Protein AF-A0A817RYK9-F1 (afdb_monomer_lite)

Foldseek 3Di:
DPCPQDLEDELVPLVVCVPDPDLLVVLASHQEYAYECVNVVSVCVVQVPDDQQDASNENHQHYAYEEEDDLVVLVSCVRHYQLQNHAYYEYYYADDHQPSVQVNVVSNLQHAEYEYAYADVVSNLVPPPAARARHAYYHYENYHPVCVVVNVVSVCRRHVNHAYYAYEDDDPVVLQVCQASNLNHQKYKYKYALPDDDDDPVNCLVRHPCVPWDKDWDKADDPPRIIMIMIGTPPDPDDDDPPPDPPDDDDDDDDD

pLDDT: mean 80.27, std 17.67, range [27.23, 97.19]

Secondary structure (DSSP, 8-state):
------SEEEGGGGGGGGG-S-HHHHHHT--EEEEEGGGHHHHHHHHTTS-TTS-SBTT--EEEEES---HHHHHHHHHHB-GGG--EEEEEESS--HHHHHHHHHT-TT--EEEEEETTHHHHHHH--S--SS--EEEEES--TTTHHHHHHHHHHH-TT--EEEEE---HHHHHHHHHH-TT-SEEEEEEETTS----HHHHHHHSGGGGS-EEEEEEEPSTTEEEEEEEE--SS----------S--------

Sequence (256 aa):
VPYFASKTFDNRYSYSFNFIQNPEIYYSNINYLNIDLHKYNEFEQILVSQSVNRPCFRHVTRLSLNGYFTTYFCDAIRNNVDLTIIKHFEFSSTARTTEAFIQLIENMTNLSSIGIQYFHSLDLFNLVLSPNLSIRHLVLFDYEPETRKQLFYHICRLFPRLTHLTTDYHSRRELCYLLNEIVHLEQLTLRLAQDQYVPTYGWIKQHSRLQMNPFELRIFNMAHKERKLVLWINTNNNIVLSRHDQHHRVKNCSIQ

Radius of gyration: 22.0 Å; chains: 1; bounding box: 66×48×55 Å

Structure (mmCIF, N/CA/C/O backbone):
data_AF-A0A817RYK9-F1
#
_entry.id   AF-A0A817RYK9-F1
#
loop_
_atom_site.group_PDB
_atom_site.id
_atom_site.type_symbol
_atom_site.label_atom_id
_atom_site.label_alt_id
_atom_site.label_comp_id
_atom_site.label_asym_id
_atom_site.label_entity_id
_atom_site.label_seq_id
_atom_site.pdbx_PDB_ins_code
_atom_site.Cartn_x
_atom_site.Cartn_y
_atom_site.Cartn_z
_atom_site.occupancy
_atom_site.B_iso_or_equiv
_atom_site.auth_seq_id
_atom_site.auth_comp_id
_atom_site.auth_asym_id
_atom_site.auth_atom_id
_atom_site.pdbx_PDB_model_num
ATOM 1 N N . VAL A 1 1 ? 0.773 -18.973 -34.125 1.00 40.00 1 VAL A N 1
ATOM 2 C CA . VAL A 1 1 ? 1.233 -18.029 -33.080 1.00 40.00 1 VAL A CA 1
ATOM 3 C C . VAL A 1 1 ? 0.802 -18.602 -31.741 1.00 40.00 1 VAL A C 1
ATOM 5 O O . VAL A 1 1 ? -0.404 -18.744 -31.566 1.00 40.00 1 VAL A O 1
ATOM 8 N N . PRO A 1 2 ? 1.708 -19.033 -30.847 1.00 35.81 2 PRO A N 1
ATOM 9 C CA . PRO A 1 2 ? 1.290 -19.497 -29.531 1.00 35.81 2 PRO A CA 1
ATOM 10 C C . PRO A 1 2 ? 0.628 -18.319 -28.816 1.00 35.81 2 PRO A C 1
ATOM 12 O O . PRO A 1 2 ? 1.228 -17.257 -28.654 1.00 35.81 2 PRO A O 1
ATOM 15 N N . TYR A 1 3 ? -0.644 -18.493 -28.483 1.00 40.84 3 TYR A N 1
ATOM 16 C CA . TYR A 1 3 ? -1.497 -17.503 -27.842 1.00 40.84 3 TYR A CA 1
ATOM 17 C C . TYR A 1 3 ? -1.069 -17.385 -26.372 1.00 40.84 3 TYR A C 1
ATOM 19 O O . TYR A 1 3 ? -1.648 -18.014 -25.489 1.00 40.84 3 TYR A O 1
ATOM 27 N N . PHE A 1 4 ? -0.012 -16.627 -26.081 1.00 52.41 4 PHE A N 1
ATOM 28 C CA . PHE A 1 4 ? 0.286 -16.258 -24.699 1.00 52.41 4 PHE A CA 1
ATOM 29 C C . PHE A 1 4 ? -0.744 -15.209 -24.260 1.00 52.41 4 PHE A C 1
ATOM 31 O O . PHE A 1 4 ? -0.566 -14.013 -24.448 1.00 52.41 4 PHE A O 1
ATOM 38 N N . ALA A 1 5 ? -1.866 -15.688 -23.720 1.00 54.75 5 ALA A N 1
ATOM 39 C CA . ALA A 1 5 ? -3.001 -14.883 -23.262 1.00 54.75 5 ALA A CA 1
ATOM 40 C C . ALA A 1 5 ? -2.789 -14.242 -21.875 1.00 54.75 5 ALA A C 1
ATOM 42 O O . ALA A 1 5 ? -3.730 -13.698 -21.292 1.00 54.75 5 ALA A O 1
ATOM 43 N N . SER A 1 6 ? -1.585 -14.349 -21.303 1.00 65.69 6 SER A N 1
ATOM 44 C CA . SER A 1 6 ? -1.321 -13.799 -19.977 1.00 65.69 6 SER A CA 1
ATOM 45 C C . SER A 1 6 ? -1.249 -12.282 -20.053 1.00 65.69 6 SER A C 1
ATOM 47 O O . SER A 1 6 ? -0.437 -11.731 -20.787 1.00 65.69 6 SER A O 1
ATOM 49 N N . LYS A 1 7 ? -2.066 -11.608 -19.242 1.00 82.44 7 LYS A N 1
ATOM 50 C CA . LYS A 1 7 ? -1.944 -10.164 -19.005 1.00 82.44 7 LYS A CA 1
ATOM 51 C C . LYS A 1 7 ? -0.856 -9.831 -17.975 1.00 82.44 7 LYS A C 1
ATOM 53 O O . LYS A 1 7 ? -0.555 -8.661 -17.759 1.00 82.44 7 LYS A O 1
ATOM 58 N N . THR A 1 8 ? -0.265 -10.854 -17.360 1.00 83.44 8 THR A N 1
ATOM 59 C CA . THR A 1 8 ? 0.788 -10.725 -16.355 1.00 83.44 8 THR A CA 1
ATOM 60 C C . THR A 1 8 ? 2.111 -11.215 -16.916 1.00 83.44 8 THR A C 1
ATOM 62 O O . THR A 1 8 ? 2.202 -12.344 -17.404 1.00 83.44 8 THR A O 1
ATOM 65 N N . PHE A 1 9 ? 3.140 -10.390 -16.786 1.00 83.25 9 PHE A N 1
ATOM 66 C CA . PHE A 1 9 ? 4.523 -10.794 -16.959 1.00 83.25 9 PHE A CA 1
ATOM 67 C C . PHE A 1 9 ? 5.143 -11.058 -15.591 1.00 83.25 9 PHE A C 1
ATOM 69 O O . PHE A 1 9 ? 5.011 -10.235 -14.687 1.00 83.25 9 PHE A O 1
ATOM 76 N N . ASP A 1 10 ? 5.837 -12.185 -15.458 1.00 82.06 10 ASP A N 1
ATOM 77 C CA . ASP A 1 10 ? 6.570 -12.554 -14.252 1.00 82.06 10 ASP A CA 1
ATOM 78 C C . ASP A 1 10 ? 7.953 -13.075 -14.652 1.00 82.06 10 ASP A C 1
ATOM 80 O O . ASP A 1 10 ? 8.073 -14.116 -15.309 1.00 82.06 10 ASP A O 1
ATOM 84 N N . ASN A 1 11 ? 9.001 -12.331 -14.289 1.00 78.75 11 ASN A N 1
ATOM 85 C CA . ASN A 1 11 ? 10.370 -12.674 -14.678 1.00 78.75 11 ASN A CA 1
ATOM 86 C C . ASN A 1 11 ? 10.880 -13.958 -14.004 1.00 78.75 11 ASN A C 1
ATOM 88 O O . ASN A 1 11 ? 11.894 -14.491 -14.434 1.00 78.75 11 ASN A O 1
ATOM 92 N N . ARG A 1 12 ? 10.183 -14.522 -13.009 1.00 70.69 12 ARG A N 1
ATOM 93 C CA . ARG A 1 12 ? 10.565 -15.818 -12.422 1.00 70.69 12 ARG A CA 1
ATOM 94 C C . ARG A 1 12 ? 10.426 -16.981 -13.404 1.00 70.69 12 ARG A C 1
ATOM 96 O O . ARG A 1 12 ? 10.976 -18.047 -13.127 1.00 70.69 12 ARG A O 1
ATOM 103 N N . TYR A 1 13 ? 9.715 -16.778 -14.514 1.00 68.94 13 TYR A N 1
ATOM 104 C CA . TYR A 1 13 ? 9.533 -17.739 -15.608 1.00 68.94 13 TYR A CA 1
ATOM 105 C C . TYR A 1 13 ? 10.271 -17.315 -16.891 1.00 68.94 13 TYR A C 1
ATOM 107 O O . TYR A 1 13 ? 9.932 -17.771 -17.986 1.00 68.94 13 TYR A O 1
ATOM 115 N N . SER A 1 14 ? 11.279 -16.446 -16.748 1.00 65.19 14 SER A N 1
ATOM 116 C CA . SER A 1 14 ? 12.045 -15.807 -17.828 1.00 65.19 14 SER A CA 1
ATOM 117 C C . SER A 1 14 ? 12.580 -16.772 -18.896 1.00 65.19 14 SER A C 1
ATOM 119 O O . SER A 1 14 ? 12.516 -16.497 -20.091 1.00 65.19 14 SER A O 1
ATOM 121 N N . TYR A 1 15 ? 13.046 -17.948 -18.474 1.00 60.88 15 TYR A N 1
ATOM 122 C CA . TYR A 1 15 ? 13.579 -19.022 -19.316 1.00 60.88 15 TYR A CA 1
ATOM 123 C C . TYR A 1 15 ? 12.602 -19.512 -20.395 1.00 60.88 15 TYR A C 1
ATOM 125 O O . TYR A 1 15 ? 13.022 -20.066 -21.410 1.00 60.88 15 TYR A O 1
ATOM 133 N N . SER A 1 16 ? 11.300 -19.283 -20.214 1.00 59.06 16 SER A N 1
ATOM 134 C CA . SER A 1 16 ? 10.270 -19.646 -21.192 1.00 59.06 16 SER A CA 1
ATOM 135 C C . SER A 1 16 ? 10.185 -18.659 -22.369 1.00 59.06 16 SER A C 1
ATOM 137 O O . SER A 1 16 ? 9.486 -18.932 -23.345 1.00 59.06 16 SER A O 1
ATOM 139 N N . PHE A 1 17 ? 10.886 -17.518 -22.311 1.00 61.94 17 PHE A N 1
ATOM 140 C CA . PHE A 1 17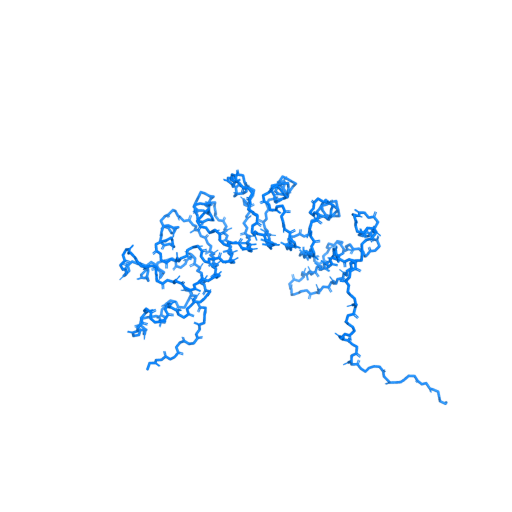 ? 10.750 -16.434 -23.291 1.00 61.94 17 PHE A CA 1
ATOM 141 C C . PHE A 1 17 ? 11.604 -16.575 -24.548 1.00 61.94 17 PHE A C 1
ATOM 143 O O . PHE A 1 17 ? 11.260 -15.974 -25.564 1.00 61.94 17 PHE A O 1
ATOM 150 N N . ASN A 1 18 ? 12.617 -17.447 -24.545 1.00 58.97 18 ASN A N 1
ATOM 151 C CA . ASN A 1 18 ? 13.395 -17.775 -25.750 1.00 58.97 18 ASN A CA 1
ATOM 152 C C . ASN A 1 18 ? 12.532 -18.363 -26.889 1.00 58.97 18 ASN A C 1
ATOM 154 O O . ASN A 1 18 ? 12.988 -18.470 -28.024 1.00 58.97 18 ASN A O 1
ATOM 158 N N . PHE A 1 19 ? 11.276 -18.724 -26.602 1.00 55.91 19 PHE A N 1
ATOM 159 C CA . PHE A 1 19 ? 10.313 -19.274 -27.555 1.00 55.91 19 PHE A CA 1
ATOM 160 C C . PHE A 1 19 ? 9.291 -18.248 -28.081 1.00 55.91 19 PHE A C 1
ATOM 162 O O . PHE A 1 19 ? 8.419 -18.607 -28.878 1.00 55.91 19 PHE A O 1
ATOM 169 N N . ILE A 1 20 ? 9.362 -16.975 -27.664 1.00 65.75 20 ILE A N 1
ATOM 170 C CA . ILE A 1 20 ? 8.452 -15.935 -28.164 1.00 65.75 20 ILE A CA 1
ATOM 171 C C . ILE A 1 20 ? 8.916 -15.438 -29.534 1.00 65.75 20 ILE A C 1
ATOM 173 O O . ILE A 1 20 ? 9.890 -14.707 -29.665 1.00 65.75 20 ILE A O 1
ATOM 177 N N . GLN A 1 21 ? 8.147 -15.792 -30.564 1.00 62.34 21 GLN A N 1
ATOM 178 C CA . GLN A 1 21 ? 8.429 -15.411 -31.952 1.00 62.34 21 GLN A CA 1
ATOM 179 C C . GLN A 1 21 ? 8.199 -13.919 -32.246 1.00 62.34 21 GLN A C 1
ATOM 181 O O . GLN A 1 21 ? 8.788 -13.391 -33.182 1.00 62.34 21 GLN A O 1
ATOM 186 N N . ASN A 1 22 ? 7.334 -13.241 -31.480 1.00 71.94 22 ASN A N 1
ATOM 187 C CA . ASN A 1 22 ? 7.072 -11.806 -31.627 1.00 71.94 22 ASN A CA 1
ATOM 188 C C . ASN A 1 22 ? 6.960 -11.123 -30.247 1.00 71.94 22 ASN A C 1
ATOM 190 O O . ASN A 1 22 ? 5.862 -11.046 -29.682 1.00 71.94 22 ASN A O 1
ATOM 194 N N . PRO A 1 23 ? 8.091 -10.664 -29.683 1.00 72.94 23 PRO A N 1
ATOM 195 C CA . PRO A 1 23 ? 8.135 -10.050 -28.358 1.00 72.94 23 PRO A CA 1
ATOM 196 C C . PRO A 1 23 ? 7.302 -8.769 -28.252 1.00 72.94 23 PRO A C 1
ATOM 198 O O . PRO A 1 23 ? 6.663 -8.551 -27.230 1.00 72.94 23 PRO A O 1
ATOM 201 N N . GLU A 1 24 ? 7.235 -7.956 -29.312 1.00 73.44 24 GLU A N 1
ATOM 202 C CA . GLU A 1 24 ? 6.489 -6.689 -29.297 1.00 73.44 24 GLU A CA 1
ATOM 203 C C . GLU A 1 24 ? 4.986 -6.908 -29.075 1.00 73.44 24 GLU A C 1
ATOM 205 O O . GLU A 1 24 ? 4.377 -6.268 -28.214 1.00 73.44 24 GLU A O 1
ATOM 210 N N . ILE A 1 25 ? 4.387 -7.858 -29.806 1.00 71.62 25 ILE A N 1
ATOM 211 C CA . ILE A 1 25 ? 2.974 -8.218 -29.616 1.00 71.62 25 ILE A CA 1
ATOM 212 C C . ILE A 1 25 ? 2.764 -8.783 -28.210 1.00 71.62 25 ILE A C 1
ATOM 214 O O . ILE A 1 25 ? 1.776 -8.450 -27.555 1.00 71.62 25 ILE A O 1
ATOM 218 N N . TYR A 1 26 ? 3.685 -9.611 -27.720 1.00 74.94 26 TYR A N 1
ATOM 219 C CA . TYR A 1 26 ? 3.578 -10.167 -26.376 1.00 74.94 26 TYR A CA 1
ATOM 220 C C . TYR A 1 26 ? 3.573 -9.067 -25.303 1.00 74.94 26 TYR A C 1
ATOM 222 O O . TYR A 1 26 ? 2.620 -8.990 -24.529 1.00 74.94 26 TYR A O 1
ATOM 230 N N . TYR A 1 27 ? 4.556 -8.160 -25.308 1.00 78.12 27 TYR A N 1
ATOM 231 C CA . TYR A 1 27 ? 4.651 -7.078 -24.321 1.00 78.12 27 TYR A CA 1
ATOM 232 C C . TYR A 1 27 ? 3.474 -6.100 -24.391 1.00 78.12 27 TYR A C 1
ATOM 234 O O . TYR A 1 27 ? 3.024 -5.613 -23.353 1.00 78.12 27 TYR A O 1
ATOM 242 N N . SER A 1 28 ? 2.907 -5.873 -25.581 1.00 79.62 28 SER A N 1
ATOM 243 C CA . SER A 1 28 ? 1.714 -5.029 -25.740 1.00 79.62 28 SER A CA 1
ATOM 244 C C . SER A 1 28 ? 0.459 -5.587 -25.049 1.00 79.62 28 SER A C 1
ATOM 246 O O . SER A 1 28 ? -0.441 -4.830 -24.698 1.00 79.62 28 SER A O 1
ATOM 248 N N . ASN A 1 29 ? 0.396 -6.897 -24.791 1.00 82.25 29 ASN A N 1
ATOM 249 C CA . ASN A 1 29 ? -0.740 -7.520 -24.106 1.00 82.25 29 ASN A CA 1
ATOM 250 C C . ASN A 1 29 ? -0.581 -7.569 -22.577 1.00 82.25 29 ASN A C 1
ATOM 252 O O . ASN A 1 29 ? -1.524 -7.941 -21.869 1.00 82.25 29 ASN A O 1
ATOM 256 N N . ILE A 1 30 ? 0.585 -7.181 -22.055 1.00 86.81 30 ILE A N 1
ATOM 257 C CA . ILE A 1 30 ? 0.868 -7.182 -20.620 1.00 86.81 30 ILE A CA 1
ATOM 258 C C . ILE A 1 30 ? 0.292 -5.918 -19.980 1.00 86.81 30 ILE A C 1
ATOM 260 O O . ILE A 1 30 ? 0.617 -4.797 -20.368 1.00 86.81 30 ILE A O 1
ATOM 264 N N . ASN A 1 31 ? -0.536 -6.106 -18.953 1.00 90.81 31 ASN A N 1
ATOM 265 C CA . ASN A 1 31 ? -1.071 -5.026 -18.128 1.00 90.81 31 ASN A CA 1
ATOM 266 C C . ASN A 1 31 ? -0.522 -5.027 -16.690 1.00 90.81 31 ASN A C 1
ATOM 268 O O . ASN A 1 31 ? -0.652 -4.015 -15.994 1.00 90.81 31 ASN A O 1
ATOM 272 N N . TYR A 1 32 ? 0.099 -6.130 -16.266 1.00 92.75 32 TYR A N 1
ATOM 273 C CA . TYR A 1 32 ? 0.725 -6.294 -14.962 1.00 92.75 32 TYR A CA 1
ATOM 274 C C . TYR A 1 32 ? 2.151 -6.821 -15.122 1.00 92.75 32 TYR A C 1
ATOM 276 O O . TYR A 1 32 ? 2.366 -7.910 -15.650 1.00 92.75 32 TYR A O 1
ATOM 284 N N . LEU A 1 33 ? 3.119 -6.047 -14.644 1.00 90.75 33 LEU A N 1
ATOM 285 C CA . LEU A 1 33 ? 4.526 -6.412 -14.620 1.00 90.75 33 LEU A CA 1
ATOM 286 C C . LEU A 1 33 ? 4.940 -6.766 -13.186 1.00 90.75 33 LEU A C 1
ATOM 288 O O . LEU A 1 33 ? 4.882 -5.913 -12.304 1.00 90.75 33 LEU A O 1
ATOM 292 N N . ASN A 1 34 ? 5.330 -8.018 -12.955 1.00 90.31 34 ASN A N 1
ATOM 293 C CA . ASN A 1 34 ? 5.854 -8.514 -11.685 1.00 90.31 34 ASN A CA 1
ATOM 294 C C . ASN A 1 34 ? 7.332 -8.885 -11.851 1.00 90.31 34 ASN A C 1
ATOM 296 O O . ASN A 1 34 ? 7.664 -9.760 -12.655 1.00 90.31 34 ASN A O 1
ATOM 300 N N . ILE A 1 35 ? 8.216 -8.208 -11.123 1.00 87.88 35 ILE A N 1
ATOM 301 C CA . ILE A 1 35 ? 9.663 -8.364 -11.269 1.00 87.88 35 ILE A CA 1
ATOM 302 C C . ILE A 1 35 ? 10.279 -8.705 -9.920 1.00 87.88 35 ILE A C 1
ATOM 304 O O . ILE A 1 35 ? 10.295 -7.901 -8.990 1.00 87.88 35 ILE A O 1
ATOM 308 N N . ASP A 1 36 ? 10.847 -9.899 -9.859 1.00 86.75 36 ASP A N 1
ATOM 309 C CA . ASP A 1 36 ? 11.745 -10.354 -8.814 1.00 86.75 36 ASP A CA 1
ATOM 310 C C . ASP A 1 36 ? 13.193 -9.988 -9.176 1.00 86.75 36 ASP A C 1
ATOM 312 O O . ASP A 1 36 ? 13.828 -10.590 -10.047 1.00 86.75 36 ASP A O 1
ATOM 316 N N . LEU A 1 37 ? 13.717 -8.971 -8.505 1.00 80.00 37 LEU A N 1
ATOM 317 C CA . LEU A 1 37 ? 15.060 -8.426 -8.681 1.00 80.00 37 LEU A CA 1
ATOM 318 C C . LEU A 1 37 ? 16.159 -9.358 -8.184 1.00 80.00 37 LEU A C 1
ATOM 320 O O . LEU A 1 37 ? 17.310 -9.200 -8.582 1.00 80.00 37 LEU A O 1
ATOM 324 N N . HIS A 1 38 ? 15.839 -10.372 -7.380 1.00 79.94 38 HIS A N 1
ATOM 325 C CA . HIS A 1 38 ? 16.822 -11.402 -7.046 1.00 79.94 38 HIS A CA 1
ATOM 326 C C . HIS A 1 38 ? 17.230 -12.229 -8.276 1.00 79.94 38 HIS A C 1
ATOM 328 O O . HIS A 1 38 ? 18.278 -12.870 -8.265 1.00 79.94 38 HIS A O 1
ATOM 334 N N . LYS A 1 39 ? 16.438 -12.174 -9.356 1.00 74.88 39 LYS A N 1
ATOM 335 C CA . LYS A 1 39 ? 16.703 -12.816 -10.652 1.00 74.88 39 LYS A CA 1
ATOM 336 C C . LYS A 1 39 ? 17.019 -11.804 -11.757 1.00 74.88 39 LYS A C 1
ATOM 338 O O . LYS A 1 39 ? 16.690 -12.014 -12.923 1.00 74.88 39 LYS A O 1
ATOM 343 N N . TYR A 1 40 ? 17.644 -10.682 -11.394 1.00 68.25 40 TYR A N 1
ATOM 344 C CA . TYR A 1 40 ? 17.844 -9.543 -12.292 1.00 68.25 40 TYR A CA 1
ATOM 345 C C . TYR A 1 40 ? 18.537 -9.886 -13.621 1.00 68.25 40 TYR A C 1
ATOM 347 O O . TYR A 1 40 ? 18.090 -9.417 -14.665 1.00 68.25 40 TYR A O 1
ATOM 355 N N . ASN A 1 41 ? 19.556 -10.751 -13.610 1.00 65.75 41 ASN A N 1
ATOM 356 C CA . ASN A 1 41 ? 20.308 -11.132 -14.816 1.00 65.75 41 ASN A CA 1
ATOM 357 C C . ASN A 1 41 ? 19.410 -11.687 -15.940 1.00 65.75 41 ASN A C 1
ATOM 359 O O . ASN A 1 41 ? 19.728 -11.559 -17.118 1.00 65.75 41 ASN A O 1
ATOM 363 N N . GLU A 1 42 ? 18.276 -12.296 -15.588 1.00 65.88 42 GLU A N 1
ATOM 364 C CA . GLU A 1 42 ? 17.307 -12.833 -16.548 1.00 65.88 42 GLU A CA 1
ATOM 365 C C . GLU A 1 42 ? 16.406 -11.735 -17.142 1.00 65.88 42 GLU A C 1
ATOM 367 O O . GLU A 1 42 ? 15.914 -11.850 -18.262 1.00 65.88 42 GLU A O 1
ATOM 372 N N . PHE A 1 43 ? 16.194 -10.651 -16.395 1.00 66.25 43 PHE A N 1
ATOM 373 C CA . PHE A 1 43 ? 15.411 -9.494 -16.822 1.00 66.25 43 PHE A CA 1
ATOM 374 C C . PHE A 1 43 ? 16.247 -8.509 -17.649 1.00 66.25 43 PHE A C 1
ATOM 376 O O . PHE A 1 43 ? 15.743 -7.922 -18.603 1.00 66.25 43 PHE A O 1
ATOM 383 N N . GLU A 1 44 ? 17.541 -8.376 -17.351 1.00 66.44 44 GLU A N 1
ATOM 384 C CA . GLU A 1 44 ? 18.469 -7.540 -18.119 1.00 66.44 44 GLU A CA 1
ATOM 385 C C . GLU A 1 44 ? 18.536 -7.960 -19.597 1.00 66.44 44 GLU A C 1
ATOM 387 O O . GLU A 1 44 ? 18.477 -7.110 -20.482 1.00 66.44 44 GLU A O 1
ATOM 392 N N . GLN A 1 45 ? 18.526 -9.265 -19.889 1.00 63.22 45 GLN A N 1
ATOM 393 C CA . GLN A 1 45 ? 18.492 -9.778 -21.269 1.00 63.22 45 GLN A CA 1
ATOM 394 C C . GLN A 1 45 ? 17.260 -9.300 -22.056 1.00 63.22 45 GLN A C 1
ATOM 396 O O . GLN A 1 45 ? 17.330 -9.081 -23.266 1.00 63.22 45 GLN A O 1
ATOM 401 N N . ILE A 1 46 ? 16.136 -9.100 -21.366 1.00 63.66 46 ILE A N 1
ATOM 402 C CA . ILE A 1 46 ? 14.887 -8.623 -21.962 1.00 63.66 46 ILE A CA 1
ATOM 403 C C . ILE A 1 46 ? 14.962 -7.115 -22.230 1.00 63.66 46 ILE A C 1
ATOM 405 O O . ILE A 1 46 ? 14.505 -6.665 -23.278 1.00 63.66 46 ILE A O 1
ATOM 409 N N . LEU A 1 47 ? 15.585 -6.344 -21.331 1.00 63.84 47 LEU A N 1
ATOM 410 C CA . LEU A 1 47 ? 15.653 -4.881 -21.416 1.00 63.84 47 LEU A CA 1
ATOM 411 C C . LEU A 1 47 ? 16.787 -4.337 -22.299 1.00 63.84 47 LEU A C 1
ATOM 413 O O . LEU A 1 47 ? 16.635 -3.268 -22.883 1.00 63.84 47 LEU A O 1
ATOM 417 N N . VAL A 1 48 ? 17.913 -5.047 -22.410 1.00 55.00 48 VAL A N 1
ATOM 418 C CA . VAL A 1 48 ? 19.094 -4.611 -23.187 1.00 55.00 48 VAL A CA 1
ATOM 419 C C . VAL A 1 48 ? 18.895 -4.796 -24.700 1.00 55.00 48 VAL A C 1
ATOM 421 O O . VAL A 1 48 ? 19.612 -4.208 -25.506 1.00 55.00 48 VAL A O 1
ATOM 424 N N . SER A 1 49 ? 17.899 -5.581 -25.118 1.00 50.34 49 SER A N 1
ATOM 425 C CA . SER A 1 49 ? 17.752 -6.003 -26.516 1.00 50.34 49 SER A CA 1
ATOM 426 C C . SER A 1 49 ? 16.974 -5.048 -27.435 1.00 50.34 49 SER A C 1
ATOM 428 O O . SER A 1 49 ? 16.866 -5.350 -28.624 1.00 50.34 49 SER A O 1
ATOM 430 N N . GLN A 1 50 ? 16.425 -3.917 -26.958 1.00 56.66 50 GLN A N 1
ATOM 431 C CA . GLN A 1 50 ? 15.479 -3.120 -27.763 1.00 56.66 50 GLN A CA 1
ATOM 432 C C . GLN A 1 50 ? 15.670 -1.595 -27.698 1.00 56.66 50 GLN A C 1
ATOM 434 O O . GLN A 1 50 ? 16.245 -1.032 -26.773 1.00 56.66 50 GLN A O 1
ATOM 439 N N . SER A 1 51 ? 15.232 -0.931 -28.775 1.00 52.03 51 SER A N 1
ATOM 440 C CA . SER A 1 51 ? 15.571 0.448 -29.144 1.00 52.03 51 SER A CA 1
ATOM 441 C C . SER A 1 51 ? 15.215 1.496 -28.082 1.00 52.03 51 SER A C 1
ATOM 443 O O . SER A 1 51 ? 14.067 1.579 -27.654 1.00 52.03 51 SER A O 1
ATOM 445 N N . VAL A 1 52 ? 16.175 2.383 -27.804 1.00 55.62 52 VAL A N 1
ATOM 446 C CA . VAL A 1 52 ? 16.211 3.457 -26.783 1.00 55.62 52 VAL A CA 1
ATOM 447 C C . VAL A 1 52 ? 14.985 4.399 -26.740 1.00 55.62 52 VAL A C 1
ATOM 449 O O . VAL A 1 52 ? 14.817 5.137 -25.779 1.00 55.62 52 VAL A O 1
ATOM 452 N N . ASN A 1 53 ? 14.086 4.373 -27.731 1.00 58.62 53 ASN A N 1
ATOM 453 C CA . ASN A 1 53 ? 13.047 5.399 -27.910 1.00 58.62 53 ASN A CA 1
ATOM 454 C C . ASN A 1 53 ? 11.596 4.899 -27.826 1.00 58.62 53 ASN A C 1
ATOM 456 O O . ASN A 1 53 ? 10.673 5.654 -28.142 1.00 58.62 53 ASN A O 1
ATOM 460 N N . ARG A 1 54 ? 11.352 3.635 -27.461 1.00 67.94 54 ARG A N 1
ATOM 461 C CA . ARG A 1 54 ? 9.994 3.073 -27.396 1.00 67.94 54 ARG A CA 1
ATOM 462 C C . ARG A 1 54 ? 9.867 2.113 -26.210 1.00 67.94 54 ARG A C 1
ATOM 464 O O . ARG A 1 54 ? 10.444 1.034 -26.292 1.00 67.94 54 ARG A O 1
ATOM 471 N N . PRO A 1 55 ? 9.066 2.435 -25.173 1.00 72.56 55 PRO A N 1
ATOM 472 C CA . PRO A 1 55 ? 8.838 1.511 -24.070 1.00 72.56 55 PRO A CA 1
ATOM 473 C C . PRO A 1 55 ? 8.276 0.188 -24.599 1.00 72.56 55 PRO A C 1
ATOM 475 O O . PRO A 1 55 ? 7.361 0.196 -25.437 1.00 72.56 55 PRO A O 1
ATOM 478 N N . CYS A 1 56 ? 8.814 -0.927 -24.110 1.00 79.12 56 CYS A N 1
ATOM 479 C CA . CYS A 1 56 ? 8.351 -2.276 -24.434 1.00 79.12 56 CYS A CA 1
ATOM 480 C C . CYS A 1 56 ? 6.961 -2.537 -23.832 1.00 79.12 56 CYS A C 1
ATOM 482 O O . CYS A 1 56 ? 6.072 -3.087 -24.477 1.00 79.12 56 CYS A O 1
ATOM 484 N N . PHE A 1 57 ? 6.747 -2.067 -22.605 1.00 85.31 57 PHE A N 1
ATOM 485 C CA . PHE A 1 57 ? 5.562 -2.318 -21.794 1.00 85.31 57 PHE A CA 1
ATOM 486 C C . PHE A 1 57 ? 4.654 -1.080 -21.735 1.00 85.31 57 PHE A C 1
ATOM 488 O O . PHE A 1 57 ? 4.570 -0.392 -20.718 1.00 85.31 57 PHE A O 1
ATOM 495 N N . ARG A 1 58 ? 3.964 -0.778 -22.842 1.00 83.88 58 ARG A N 1
ATOM 496 C CA . ARG A 1 58 ? 3.145 0.451 -22.993 1.00 83.88 58 ARG A CA 1
ATOM 497 C C . ARG A 1 58 ? 1.743 0.389 -22.403 1.00 83.88 58 ARG A C 1
ATOM 499 O O . ARG A 1 58 ? 1.044 1.392 -22.399 1.00 83.88 58 ARG A O 1
ATOM 506 N N . HIS A 1 59 ? 1.298 -0.787 -21.980 1.00 89.12 59 HIS A N 1
ATOM 507 C CA . HIS A 1 59 ? -0.055 -0.996 -21.455 1.00 89.12 59 HIS A CA 1
ATOM 508 C C . HIS A 1 59 ? -0.050 -1.493 -20.008 1.00 89.12 59 HIS A C 1
ATOM 510 O O . HIS A 1 59 ? -1.102 -1.805 -19.442 1.00 89.12 59 HIS A O 1
ATOM 516 N N . VAL A 1 60 ? 1.132 -1.527 -19.388 1.00 91.81 60 VAL A N 1
ATOM 517 C CA . VAL A 1 60 ? 1.287 -1.891 -17.986 1.00 91.81 60 VAL A CA 1
ATOM 518 C C . VAL A 1 60 ? 0.689 -0.790 -17.127 1.00 91.81 60 VAL A C 1
ATOM 520 O O . VAL A 1 60 ? 1.095 0.360 -17.186 1.00 91.81 60 VAL A O 1
ATOM 523 N N . THR A 1 61 ? -0.301 -1.162 -16.323 1.00 94.38 61 THR A N 1
ATOM 524 C CA . THR A 1 61 ? -0.969 -0.264 -15.367 1.00 94.38 61 THR A CA 1
ATOM 525 C C . THR A 1 61 ? -0.714 -0.682 -13.922 1.00 94.38 61 THR A C 1
ATOM 527 O O . THR A 1 61 ? -0.974 0.096 -13.000 1.00 94.38 61 THR A O 1
ATOM 530 N N . ARG A 1 62 ? -0.181 -1.894 -13.715 1.00 95.19 62 ARG A N 1
ATOM 531 C CA . ARG A 1 62 ? 0.272 -2.406 -12.423 1.00 95.19 62 ARG A CA 1
ATOM 532 C C . ARG A 1 62 ? 1.729 -2.836 -12.509 1.00 95.19 62 ARG A C 1
ATOM 534 O O . ARG A 1 62 ? 2.085 -3.607 -13.395 1.00 95.19 62 ARG A O 1
ATOM 541 N N . LEU A 1 63 ? 2.539 -2.383 -11.566 1.00 94.19 63 LEU A N 1
ATOM 542 C CA . LEU A 1 63 ? 3.951 -2.727 -11.460 1.00 94.19 63 LEU A CA 1
ATOM 543 C C . LEU A 1 63 ? 4.237 -3.231 -10.045 1.00 94.19 63 LEU A C 1
ATOM 545 O O . LEU A 1 63 ? 3.891 -2.558 -9.080 1.00 94.19 63 LEU A O 1
ATOM 549 N N . SER A 1 64 ? 4.838 -4.410 -9.927 1.00 93.88 64 SER A N 1
ATOM 550 C CA . SER A 1 64 ? 5.275 -4.993 -8.659 1.00 93.88 64 SER A CA 1
ATOM 551 C C . SER A 1 64 ? 6.749 -5.336 -8.755 1.00 93.88 64 SER A C 1
ATOM 553 O O . SER A 1 64 ? 7.184 -5.953 -9.728 1.00 93.88 64 SER A O 1
ATOM 555 N N . LEU A 1 65 ? 7.512 -4.878 -7.773 1.00 91.12 65 LEU A N 1
ATOM 556 C CA . LEU A 1 65 ? 8.960 -4.973 -7.742 1.00 91.12 65 LEU A CA 1
ATOM 557 C C . LEU A 1 65 ? 9.393 -5.522 -6.384 1.00 91.12 65 LEU A C 1
ATOM 559 O O . LEU A 1 65 ? 9.074 -4.944 -5.343 1.00 91.12 65 LEU A O 1
ATOM 563 N N . ASN A 1 66 ? 10.134 -6.624 -6.402 1.00 90.19 66 ASN A N 1
ATOM 564 C CA . ASN A 1 66 ? 10.595 -7.309 -5.202 1.00 90.19 66 ASN A CA 1
ATOM 565 C C . ASN A 1 66 ? 12.116 -7.476 -5.226 1.00 90.19 66 ASN A C 1
ATOM 567 O O . ASN A 1 66 ? 12.633 -8.081 -6.157 1.00 90.19 66 ASN A O 1
ATOM 571 N N . GLY A 1 67 ? 12.823 -6.986 -4.211 1.00 86.94 67 GLY A N 1
ATOM 572 C CA . GLY A 1 67 ? 14.262 -7.181 -4.024 1.00 86.94 67 GLY A CA 1
ATOM 573 C C . GLY A 1 67 ? 15.071 -5.882 -4.057 1.00 86.94 67 GLY A C 1
ATOM 574 O O . GLY A 1 67 ? 14.566 -4.813 -3.723 1.00 86.94 67 GLY A O 1
ATOM 575 N N . TYR A 1 68 ? 16.357 -5.971 -4.413 1.00 82.69 68 TYR A N 1
ATOM 576 C CA . TYR A 1 68 ? 17.291 -4.843 -4.315 1.00 82.69 68 TYR A CA 1
ATOM 577 C C . TYR A 1 68 ? 17.242 -3.920 -5.536 1.00 82.69 68 TYR A C 1
ATOM 579 O O . TYR A 1 68 ? 17.538 -4.334 -6.655 1.00 82.69 68 TYR A O 1
ATOM 587 N N . PHE A 1 69 ? 16.922 -2.650 -5.300 1.00 80.25 69 PHE A N 1
ATOM 588 C CA . PHE A 1 69 ? 16.867 -1.617 -6.325 1.00 80.25 69 PHE A CA 1
ATOM 589 C C . PHE A 1 69 ? 18.195 -0.883 -6.427 1.00 80.25 69 PHE A C 1
ATOM 591 O O . PHE A 1 69 ? 18.710 -0.334 -5.454 1.00 80.25 69 PHE A O 1
ATOM 598 N N . THR A 1 70 ? 18.684 -0.791 -7.651 1.00 80.19 70 THR A N 1
ATOM 599 C CA . THR A 1 70 ? 19.794 0.078 -8.025 1.00 80.19 70 THR A CA 1
ATOM 600 C C . THR A 1 70 ? 19.275 1.198 -8.916 1.00 80.19 70 THR A C 1
ATOM 602 O O . THR A 1 70 ? 18.212 1.082 -9.530 1.00 80.19 70 THR A O 1
ATOM 605 N N . THR A 1 71 ? 20.033 2.285 -9.025 1.00 80.38 71 THR A N 1
ATOM 606 C CA . THR A 1 71 ? 19.754 3.354 -9.998 1.00 80.38 71 THR A CA 1
ATOM 607 C C . THR A 1 71 ? 19.680 2.803 -11.422 1.00 80.38 71 THR A C 1
ATOM 609 O O . THR A 1 71 ? 18.733 3.096 -12.144 1.00 80.38 71 THR A O 1
ATOM 612 N N . TYR A 1 72 ? 20.600 1.899 -11.771 1.00 79.38 72 TYR A N 1
ATOM 613 C CA . TYR A 1 72 ? 20.603 1.187 -13.050 1.00 79.38 72 TYR A CA 1
ATOM 614 C C . TYR A 1 72 ? 19.279 0.463 -13.326 1.00 79.38 72 TYR A C 1
ATOM 616 O O . TYR A 1 72 ? 18.720 0.583 -14.414 1.00 79.38 72 TYR A O 1
ATOM 624 N N . PHE A 1 73 ? 18.731 -0.241 -12.331 1.00 79.81 73 PHE A N 1
ATOM 625 C CA . PHE A 1 73 ? 17.437 -0.899 -12.484 1.00 79.81 73 PHE A CA 1
ATOM 626 C C . PHE A 1 73 ? 16.300 0.100 -12.722 1.00 79.81 73 PHE A C 1
ATOM 628 O O . PHE A 1 73 ? 15.458 -0.113 -13.596 1.00 79.81 73 PHE A O 1
ATOM 635 N N . CYS A 1 74 ? 16.276 1.198 -11.968 1.00 81.81 74 CYS A N 1
ATOM 636 C CA . CYS A 1 74 ? 15.262 2.230 -12.146 1.00 81.81 74 CYS A CA 1
ATOM 637 C C . CYS A 1 74 ? 15.310 2.843 -13.544 1.00 81.81 74 CYS A C 1
ATOM 639 O O . CYS A 1 74 ? 14.258 3.008 -14.160 1.00 81.81 74 CYS A O 1
ATOM 641 N N . ASP A 1 75 ? 16.500 3.113 -14.077 1.00 82.06 75 ASP A N 1
ATOM 642 C CA . ASP A 1 75 ? 16.657 3.599 -15.448 1.00 82.06 75 ASP A CA 1
ATOM 643 C C . ASP A 1 75 ? 16.170 2.565 -16.467 1.00 82.06 75 ASP A C 1
ATOM 645 O O . ASP A 1 75 ? 15.449 2.899 -17.409 1.00 82.06 75 ASP A O 1
ATOM 649 N N . ALA A 1 76 ? 16.473 1.287 -16.238 1.00 81.94 76 ALA A N 1
ATOM 650 C CA . ALA A 1 76 ? 16.014 0.202 -17.091 1.00 81.94 76 ALA A CA 1
ATOM 651 C C . ALA A 1 76 ? 14.473 0.120 -17.135 1.00 81.94 76 ALA A C 1
ATOM 653 O O . ALA A 1 76 ? 13.896 -0.031 -18.215 1.00 81.94 76 ALA A O 1
ATOM 654 N N . ILE A 1 77 ? 13.794 0.298 -15.995 1.00 86.44 77 ILE A N 1
ATOM 655 C CA . ILE A 1 77 ? 12.328 0.386 -15.930 1.00 86.44 77 ILE A CA 1
ATOM 656 C C . ILE A 1 77 ? 11.810 1.645 -16.624 1.00 86.44 77 ILE A C 1
ATOM 658 O O . ILE A 1 77 ? 10.906 1.540 -17.450 1.00 86.44 77 ILE A O 1
ATOM 662 N N . ARG A 1 78 ? 12.384 2.818 -16.341 1.00 85.81 78 ARG A N 1
ATOM 663 C CA . ARG A 1 78 ? 11.968 4.098 -16.942 1.00 85.81 78 ARG A CA 1
ATOM 664 C C . ARG A 1 78 ? 12.043 4.079 -18.467 1.00 85.81 78 ARG A C 1
ATOM 666 O O . ARG A 1 78 ? 11.177 4.643 -19.125 1.00 85.81 78 ARG A O 1
ATOM 673 N N . ASN A 1 79 ? 13.044 3.401 -19.023 1.00 84.44 79 ASN A N 1
ATOM 674 C CA . ASN A 1 79 ? 13.228 3.299 -20.469 1.00 84.44 79 ASN A CA 1
ATOM 675 C C . ASN A 1 79 ? 12.263 2.299 -21.130 1.00 84.44 79 ASN A C 1
ATOM 677 O O . ASN A 1 79 ? 11.989 2.405 -22.324 1.00 84.44 79 ASN A O 1
ATOM 681 N N . ASN A 1 80 ? 11.737 1.329 -20.375 1.00 84.19 80 ASN A N 1
ATOM 682 C CA . ASN A 1 80 ? 10.982 0.202 -20.931 1.00 84.19 80 ASN A CA 1
ATOM 683 C C . ASN A 1 80 ? 9.509 0.147 -20.520 1.00 84.19 80 ASN A C 1
ATOM 685 O O . ASN A 1 80 ? 8.745 -0.604 -21.130 1.00 84.19 80 ASN A O 1
ATOM 689 N N . VAL A 1 81 ? 9.095 0.931 -19.531 1.00 88.19 81 VAL A N 1
ATOM 690 C CA . VAL A 1 81 ? 7.726 0.983 -19.016 1.00 88.19 81 VAL A CA 1
ATOM 691 C C . VAL A 1 81 ? 7.223 2.415 -19.109 1.00 88.19 81 VAL A C 1
ATOM 693 O O . VAL A 1 81 ? 7.889 3.343 -18.658 1.00 88.19 81 VAL A O 1
ATOM 696 N N . ASP A 1 82 ? 6.026 2.602 -19.663 1.00 89.81 82 ASP A N 1
ATOM 697 C CA . ASP A 1 82 ? 5.362 3.902 -19.591 1.00 89.81 82 ASP A CA 1
ATOM 698 C C . ASP A 1 82 ? 4.862 4.142 -18.158 1.00 89.81 82 ASP A C 1
ATOM 700 O O . ASP A 1 82 ? 3.798 3.671 -17.752 1.00 89.81 82 ASP A O 1
ATOM 704 N N . LEU A 1 83 ? 5.659 4.862 -17.368 1.00 90.50 83 LEU A N 1
ATOM 705 C CA . LEU A 1 83 ? 5.348 5.147 -15.967 1.00 90.50 83 LEU A CA 1
ATOM 706 C C . LEU A 1 83 ? 4.144 6.077 -15.797 1.00 90.50 83 LEU A C 1
ATOM 708 O O . LEU A 1 83 ? 3.498 6.054 -14.748 1.00 90.50 83 LEU A O 1
ATOM 712 N N . THR A 1 84 ? 3.790 6.850 -16.827 1.00 90.81 84 THR A N 1
ATOM 713 C CA . THR A 1 84 ? 2.705 7.833 -16.738 1.00 90.81 84 THR A CA 1
ATOM 714 C C . THR A 1 84 ? 1.337 7.174 -16.633 1.00 90.81 84 THR A C 1
ATOM 716 O O . THR A 1 84 ? 0.413 7.777 -16.099 1.00 90.81 84 THR A O 1
ATOM 719 N N . ILE A 1 85 ? 1.186 5.928 -17.083 1.00 92.12 85 ILE A N 1
ATOM 720 C CA . ILE A 1 85 ? -0.085 5.190 -17.038 1.00 92.12 85 ILE A CA 1
ATOM 721 C C . ILE A 1 85 ? -0.185 4.215 -15.858 1.00 92.12 85 ILE A C 1
ATOM 723 O O . ILE A 1 85 ? -1.222 3.564 -15.684 1.00 92.12 85 ILE A O 1
ATOM 727 N N . ILE A 1 86 ? 0.865 4.106 -15.037 1.00 94.31 86 ILE A N 1
ATOM 728 C CA . ILE A 1 86 ? 0.877 3.227 -13.868 1.00 94.31 86 ILE A CA 1
ATOM 729 C C . ILE A 1 86 ? -0.113 3.747 -12.828 1.00 94.31 86 ILE A C 1
ATOM 731 O O . ILE A 1 86 ? -0.031 4.880 -12.360 1.00 94.31 86 ILE A O 1
ATOM 735 N N . LYS A 1 87 ? -1.053 2.880 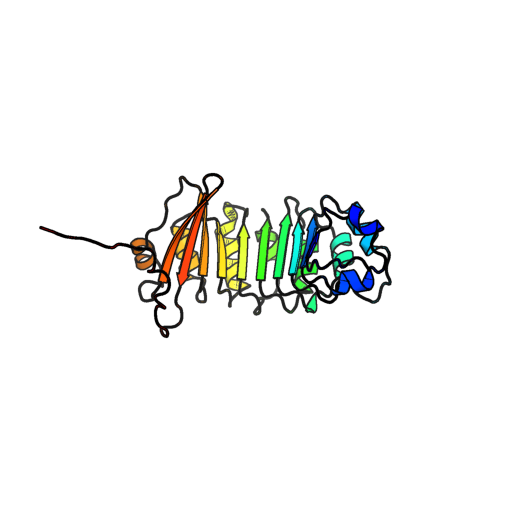-12.446 1.00 94.62 87 LYS A N 1
ATOM 736 C CA . LYS A 1 87 ? -2.099 3.159 -11.453 1.00 94.62 87 LYS A CA 1
ATOM 737 C C . LYS A 1 87 ? -1.846 2.468 -10.125 1.00 94.62 87 LYS A C 1
ATOM 739 O O . LYS A 1 87 ? -2.311 2.963 -9.095 1.00 94.62 87 LYS A O 1
ATOM 744 N N . HIS A 1 88 ? -1.150 1.334 -10.157 1.00 95.12 88 HIS A N 1
ATOM 745 C CA . HIS A 1 88 ? -0.894 0.486 -9.001 1.00 95.12 88 HIS A CA 1
ATOM 746 C C . HIS A 1 88 ? 0.584 0.125 -8.948 1.00 95.12 88 HIS A C 1
ATOM 748 O O . HIS A 1 88 ? 1.112 -0.463 -9.892 1.00 95.12 88 HIS A O 1
ATOM 754 N N . PHE A 1 89 ? 1.225 0.448 -7.834 1.00 94.00 89 PHE A N 1
ATOM 755 C CA . PHE A 1 89 ? 2.624 0.133 -7.609 1.00 94.00 89 PHE A CA 1
ATOM 756 C C . PHE A 1 89 ? 2.796 -0.669 -6.327 1.00 94.00 89 PHE A C 1
ATOM 758 O O . PHE A 1 89 ? 2.226 -0.316 -5.299 1.00 94.00 89 PHE A O 1
ATOM 765 N N . GLU A 1 90 ? 3.577 -1.736 -6.386 1.00 94.06 90 GLU A N 1
ATOM 766 C CA . GLU A 1 90 ? 3.931 -2.568 -5.243 1.00 94.06 90 GLU A CA 1
ATOM 767 C C . GLU A 1 90 ? 5.445 -2.688 -5.145 1.00 94.06 90 GLU A C 1
ATOM 769 O O . GLU A 1 90 ? 6.135 -2.933 -6.135 1.00 94.06 90 GLU A O 1
ATOM 774 N N . PHE A 1 91 ? 5.948 -2.528 -3.931 1.00 90.75 91 PHE A N 1
ATOM 775 C CA . PHE A 1 91 ? 7.362 -2.548 -3.625 1.00 90.75 91 PHE A CA 1
ATOM 776 C C . PHE A 1 91 ? 7.615 -3.393 -2.384 1.00 90.75 91 PHE A C 1
ATOM 778 O O . PHE A 1 91 ? 7.022 -3.156 -1.329 1.00 90.75 91 PHE A O 1
ATOM 785 N N . SER A 1 92 ? 8.536 -4.342 -2.505 1.00 91.31 92 SER A N 1
ATOM 786 C CA . SER A 1 92 ? 9.101 -5.061 -1.372 1.00 91.31 92 SER A CA 1
ATOM 787 C C . SER A 1 92 ? 10.618 -5.095 -1.478 1.00 91.31 92 SER A C 1
ATOM 789 O O . SER A 1 92 ? 11.170 -5.340 -2.549 1.00 91.31 92 SER A O 1
ATOM 791 N N . SER A 1 93 ? 11.302 -4.825 -0.370 1.00 88.38 93 SER A N 1
ATOM 792 C CA . SER A 1 93 ? 12.757 -4.930 -0.289 1.00 88.38 93 SER A CA 1
ATOM 793 C C . SER A 1 93 ? 13.184 -5.206 1.145 1.00 88.38 93 SER A C 1
ATOM 795 O O . SER A 1 93 ? 12.567 -4.739 2.102 1.00 88.38 93 SER A O 1
ATOM 797 N N . THR A 1 94 ? 14.286 -5.931 1.294 1.00 84.12 94 THR A N 1
ATOM 798 C CA . THR A 1 94 ? 15.002 -6.104 2.565 1.00 84.12 94 THR A CA 1
ATOM 799 C C . THR A 1 94 ? 16.258 -5.236 2.651 1.00 84.12 94 THR A C 1
ATOM 801 O O . THR A 1 94 ? 16.862 -5.129 3.714 1.00 84.12 94 THR A O 1
ATOM 804 N N . ALA A 1 95 ? 16.658 -4.603 1.547 1.00 82.69 95 ALA A N 1
ATOM 805 C CA . ALA A 1 95 ? 17.866 -3.797 1.435 1.00 82.69 95 ALA A CA 1
ATOM 806 C C . ALA A 1 95 ? 17.528 -2.310 1.291 1.00 82.69 95 ALA A C 1
ATOM 808 O O . ALA A 1 95 ? 16.475 -1.949 0.762 1.00 82.69 95 ALA A O 1
ATOM 809 N N . ARG A 1 96 ? 18.430 -1.436 1.754 1.00 81.81 96 ARG A N 1
ATOM 810 C CA . ARG A 1 96 ? 18.200 0.012 1.756 1.00 81.81 96 ARG A CA 1
ATOM 811 C C . ARG A 1 96 ? 18.304 0.585 0.340 1.00 81.81 96 ARG A C 1
ATOM 813 O O . ARG A 1 96 ? 19.375 0.535 -0.252 1.00 81.81 96 ARG A O 1
ATOM 820 N N . THR A 1 97 ? 17.204 1.111 -0.201 1.00 76.31 97 THR A N 1
ATOM 821 C CA . THR A 1 97 ? 17.092 1.466 -1.636 1.00 76.31 97 THR A CA 1
ATOM 822 C C . THR A 1 97 ? 16.411 2.814 -1.893 1.00 76.31 97 THR A C 1
ATOM 824 O O . THR A 1 97 ? 15.695 3.003 -2.880 1.00 76.31 97 THR A O 1
ATOM 827 N N . THR A 1 98 ? 16.581 3.752 -0.966 1.00 76.31 98 THR A N 1
ATOM 828 C CA . THR A 1 98 ? 15.712 4.920 -0.815 1.00 76.31 98 THR A CA 1
ATOM 829 C C . THR A 1 98 ? 15.665 5.821 -2.051 1.00 76.31 98 THR A C 1
ATOM 831 O O . THR A 1 98 ? 14.581 6.092 -2.555 1.00 76.31 98 THR A O 1
ATOM 834 N N . GLU A 1 99 ? 16.820 6.233 -2.582 1.00 80.31 99 GLU A N 1
ATOM 835 C CA . GLU A 1 99 ? 16.922 7.189 -3.700 1.00 80.31 99 GLU A CA 1
ATOM 836 C C . GLU A 1 99 ? 16.326 6.652 -5.007 1.00 80.31 99 GLU A C 1
ATOM 838 O O . GLU A 1 99 ? 15.533 7.328 -5.664 1.00 80.31 99 GLU A O 1
ATOM 843 N N . ALA A 1 100 ? 16.661 5.408 -5.353 1.00 81.25 100 ALA A N 1
ATOM 844 C CA . ALA A 1 100 ? 16.190 4.753 -6.568 1.00 81.25 100 ALA A CA 1
ATOM 845 C C . ALA A 1 100 ? 14.654 4.619 -6.575 1.00 81.25 100 ALA A C 1
ATOM 847 O O . ALA A 1 100 ? 14.009 4.840 -7.601 1.00 81.25 100 ALA A O 1
ATOM 848 N N . PHE A 1 101 ? 14.053 4.320 -5.419 1.00 83.12 101 PHE A N 1
ATOM 849 C CA . PHE A 1 101 ? 12.600 4.239 -5.271 1.00 83.12 101 PHE A CA 1
ATOM 850 C C . PHE A 1 101 ? 11.907 5.574 -5.574 1.00 83.12 101 PHE A C 1
ATOM 852 O O . PHE A 1 101 ? 10.917 5.600 -6.304 1.00 83.12 101 PHE A O 1
ATOM 859 N N . ILE A 1 102 ? 12.419 6.687 -5.042 1.00 82.38 102 ILE A N 1
ATOM 860 C CA . ILE A 1 102 ? 11.786 8.008 -5.210 1.00 82.38 102 ILE A CA 1
ATOM 861 C C . ILE A 1 102 ? 11.838 8.446 -6.659 1.00 82.38 102 ILE A C 1
ATOM 863 O O . ILE A 1 102 ? 10.811 8.840 -7.205 1.00 82.38 102 ILE A O 1
ATOM 867 N N . GLN A 1 103 ? 13.003 8.293 -7.296 1.00 80.75 103 GLN A N 1
ATOM 868 C CA . GLN A 1 103 ? 13.154 8.582 -8.718 1.00 80.75 103 GLN A CA 1
ATOM 869 C C . GLN A 1 103 ? 12.109 7.832 -9.543 1.00 80.75 103 GLN A C 1
ATOM 871 O O . GLN A 1 103 ? 11.567 8.378 -10.498 1.00 80.75 103 GLN A O 1
ATOM 876 N N . LEU A 1 104 ? 11.783 6.594 -9.171 1.00 85.81 104 LEU A N 1
ATOM 877 C CA . LEU A 1 104 ? 10.761 5.829 -9.868 1.00 85.81 104 LEU A CA 1
ATOM 878 C C . LEU A 1 104 ? 9.341 6.352 -9.583 1.00 85.81 104 LEU A C 1
ATOM 880 O O . LEU A 1 104 ? 8.574 6.558 -10.523 1.00 85.81 104 LEU A O 1
ATOM 884 N N . ILE A 1 105 ? 8.996 6.596 -8.314 1.00 86.19 105 ILE A N 1
ATOM 885 C CA . ILE A 1 105 ? 7.662 7.066 -7.898 1.00 86.19 105 ILE A CA 1
ATOM 886 C C . ILE A 1 105 ? 7.323 8.448 -8.460 1.00 86.19 105 ILE A C 1
ATOM 888 O O . ILE A 1 105 ? 6.193 8.659 -8.895 1.00 86.19 105 ILE A O 1
ATOM 892 N N . GLU A 1 106 ? 8.273 9.383 -8.488 1.00 84.00 106 GLU A N 1
ATOM 893 C CA . GLU A 1 106 ? 8.039 10.747 -8.986 1.00 84.00 106 GLU A CA 1
ATOM 894 C C . GLU A 1 106 ? 7.665 10.782 -10.477 1.00 84.00 106 GLU A C 1
ATOM 896 O O . GLU A 1 106 ? 6.987 11.705 -10.924 1.00 84.00 106 GLU A O 1
ATOM 901 N N . ASN A 1 107 ? 8.035 9.748 -11.241 1.00 85.94 107 ASN A N 1
ATOM 902 C CA . ASN A 1 107 ? 7.655 9.604 -12.647 1.00 85.94 107 ASN A CA 1
ATOM 903 C C . ASN A 1 107 ? 6.273 8.938 -12.845 1.00 85.94 107 ASN A C 1
ATOM 905 O O . ASN A 1 107 ? 5.783 8.877 -13.974 1.00 85.94 107 ASN A O 1
ATOM 909 N N . MET A 1 108 ? 5.616 8.454 -11.781 1.00 89.94 108 MET A N 1
ATOM 910 C CA . MET A 1 108 ? 4.290 7.821 -11.844 1.00 89.94 108 MET A CA 1
ATOM 911 C C . MET A 1 108 ? 3.167 8.819 -11.535 1.00 89.94 108 MET A C 1
ATOM 913 O O . MET A 1 108 ? 2.643 8.893 -10.422 1.00 89.94 108 MET A O 1
ATOM 917 N N . THR A 1 109 ? 2.755 9.588 -12.539 1.00 88.12 109 THR A N 1
ATOM 918 C CA . THR A 1 109 ? 1.810 10.705 -12.357 1.00 88.12 109 THR A CA 1
ATOM 919 C C . THR A 1 109 ? 0.348 10.289 -12.156 1.00 88.12 109 THR A C 1
ATOM 921 O O . THR A 1 109 ? -0.421 11.057 -11.582 1.00 88.12 109 THR A O 1
ATOM 924 N N . ASN A 1 110 ? -0.048 9.078 -12.567 1.00 90.38 110 ASN A N 1
ATOM 925 C CA . ASN A 1 110 ? -1.421 8.559 -12.425 1.00 90.38 110 ASN A CA 1
ATOM 926 C C . ASN A 1 110 ? -1.591 7.538 -11.287 1.00 90.38 110 ASN A C 1
ATOM 928 O O . ASN A 1 110 ? -2.571 6.785 -11.242 1.00 90.38 110 ASN A O 1
ATOM 932 N N . LEU A 1 111 ? -0.645 7.509 -10.350 1.00 91.50 111 LEU A N 1
ATOM 933 C CA . LEU A 1 111 ? -0.603 6.517 -9.287 1.00 91.50 111 LEU A CA 1
ATOM 934 C C . LEU A 1 111 ? -1.780 6.688 -8.314 1.00 91.50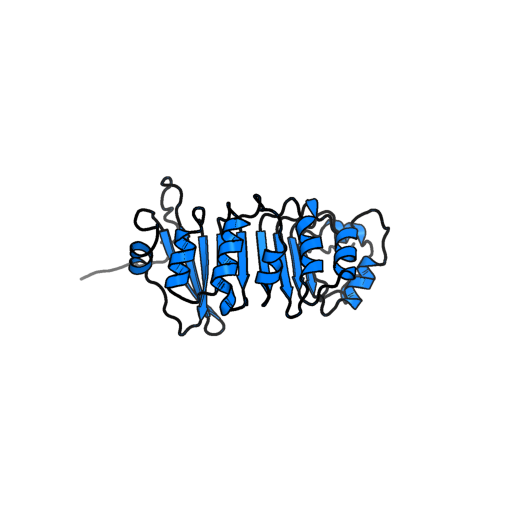 111 LEU A C 1
ATOM 936 O O . LEU A 1 111 ? -1.952 7.737 -7.695 1.00 91.50 111 LEU A O 1
ATOM 940 N N . SER A 1 112 ? -2.598 5.647 -8.166 1.00 93.38 112 SER A N 1
ATOM 941 C CA . SER A 1 112 ? -3.799 5.645 -7.311 1.00 93.38 112 SER A CA 1
ATOM 942 C C . SER A 1 112 ? -3.679 4.714 -6.102 1.00 93.38 112 SER A C 1
ATOM 944 O O . SER A 1 112 ? -4.405 4.867 -5.115 1.00 93.38 112 SER A O 1
ATOM 946 N N . SER A 1 113 ? -2.746 3.764 -6.166 1.00 94.44 113 SER A N 1
ATOM 947 C CA . SER A 1 113 ? -2.530 2.739 -5.154 1.00 94.44 113 SER A CA 1
ATOM 948 C C . SER A 1 113 ? -1.047 2.442 -5.007 1.00 94.44 113 SER A C 1
ATOM 950 O O . SER A 1 113 ? -0.372 2.200 -6.008 1.00 94.44 113 SER A O 1
ATOM 952 N N . ILE A 1 114 ? -0.581 2.377 -3.764 1.00 93.88 114 ILE A N 1
ATOM 953 C CA . ILE A 1 114 ? 0.783 1.970 -3.425 1.00 93.88 114 ILE A CA 1
ATOM 954 C C . ILE A 1 114 ? 0.738 0.832 -2.407 1.00 93.88 114 ILE A C 1
ATOM 956 O O . ILE A 1 114 ? -0.004 0.907 -1.432 1.00 93.88 114 ILE A O 1
ATOM 960 N N . GLY A 1 115 ? 1.543 -0.204 -2.617 1.00 93.56 115 GLY A N 1
ATOM 961 C CA . GLY A 1 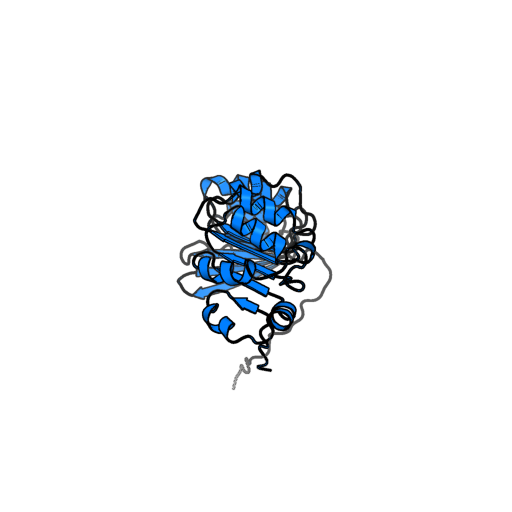115 ? 1.883 -1.208 -1.617 1.00 93.56 115 GLY A CA 1
ATOM 962 C C . GLY A 1 115 ? 3.370 -1.160 -1.293 1.00 93.56 115 GLY A C 1
ATOM 963 O O . GLY A 1 115 ? 4.188 -1.201 -2.204 1.00 93.56 115 GLY A O 1
ATOM 964 N N . ILE A 1 116 ? 3.725 -1.058 -0.016 1.00 92.06 116 ILE A N 1
ATOM 965 C CA . ILE A 1 116 ? 5.108 -1.019 0.464 1.00 92.06 116 ILE A CA 1
ATOM 966 C C . ILE A 1 116 ? 5.277 -2.062 1.567 1.00 92.06 116 ILE A C 1
ATOM 968 O O . ILE A 1 116 ? 4.594 -2.018 2.587 1.00 92.06 116 ILE A O 1
ATOM 972 N N . GLN A 1 117 ? 6.231 -2.965 1.386 1.00 92.19 117 GLN A N 1
ATOM 973 C CA . GLN A 1 117 ? 6.705 -3.886 2.412 1.00 92.19 117 GLN A CA 1
ATOM 974 C C . GLN A 1 117 ? 8.206 -3.658 2.589 1.00 92.19 117 GLN A C 1
ATOM 976 O O . GLN A 1 117 ? 9.020 -4.187 1.831 1.00 92.19 117 GLN A O 1
ATOM 981 N N . TYR A 1 118 ? 8.561 -2.782 3.529 1.00 89.31 118 TYR A N 1
ATOM 982 C CA . TYR A 1 118 ? 9.927 -2.281 3.658 1.00 89.31 118 TYR A CA 1
ATOM 983 C C . TYR A 1 118 ? 10.201 -1.718 5.055 1.00 89.31 118 TYR A C 1
ATOM 985 O O . TYR A 1 118 ? 9.509 -0.807 5.520 1.00 89.31 118 TYR A O 1
ATOM 993 N N . PHE A 1 119 ? 11.270 -2.219 5.680 1.00 87.69 119 PHE A N 1
ATOM 994 C CA . PHE A 1 119 ? 11.647 -1.883 7.055 1.00 87.69 119 PHE A CA 1
ATOM 995 C C . PHE A 1 119 ? 11.922 -0.398 7.256 1.00 87.69 119 PHE A C 1
ATOM 997 O O . PHE A 1 119 ? 11.297 0.240 8.104 1.00 87.69 119 PHE A O 1
ATOM 1004 N N . HIS A 1 120 ? 12.729 0.186 6.375 1.00 87.19 120 HIS A N 1
ATOM 1005 C CA . HIS A 1 120 ? 13.087 1.602 6.426 1.00 87.19 120 HIS A CA 1
ATOM 1006 C C . HIS A 1 120 ? 12.088 2.491 5.668 1.00 87.19 120 HIS A C 1
ATOM 1008 O O . HIS A 1 120 ? 12.472 3.469 5.028 1.00 87.19 120 HIS A O 1
ATOM 1014 N N . SER A 1 121 ? 10.794 2.154 5.680 1.00 85.25 121 SER A N 1
ATOM 1015 C CA . SER A 1 121 ? 9.764 2.902 4.937 1.00 85.25 121 SER A CA 1
ATOM 1016 C C . SER A 1 121 ? 9.678 4.375 5.319 1.00 85.25 121 SER A C 1
ATOM 1018 O O . SER A 1 121 ? 9.390 5.193 4.446 1.00 85.25 121 SER A O 1
ATOM 1020 N N . LEU A 1 122 ? 10.003 4.745 6.563 1.00 86.62 122 LEU A N 1
ATOM 1021 C CA . LEU A 1 122 ? 10.079 6.153 6.955 1.00 86.62 122 LEU A CA 1
ATOM 1022 C C . LEU A 1 122 ? 11.065 6.936 6.072 1.00 86.62 122 LEU A C 1
ATOM 1024 O O . LEU A 1 122 ? 10.749 8.052 5.663 1.00 86.62 122 LEU A O 1
ATOM 1028 N N . ASP A 1 123 ? 12.212 6.348 5.723 1.00 85.50 123 ASP A N 1
ATOM 1029 C CA . ASP A 1 123 ? 13.195 6.996 4.853 1.00 85.50 123 ASP A CA 1
ATOM 1030 C C . ASP A 1 123 ? 12.601 7.307 3.470 1.00 85.50 123 ASP A C 1
ATOM 1032 O O . ASP A 1 123 ? 12.874 8.372 2.916 1.00 85.50 123 ASP A O 1
ATOM 1036 N N . LEU A 1 124 ? 11.743 6.425 2.931 1.00 84.50 124 LEU A N 1
ATOM 1037 C CA . LEU A 1 124 ? 11.050 6.675 1.660 1.00 84.50 124 LEU A CA 1
ATOM 1038 C C . LEU A 1 124 ? 10.161 7.916 1.771 1.00 84.50 124 LEU A C 1
ATOM 1040 O O . LEU A 1 124 ? 10.230 8.808 0.930 1.00 84.50 124 LEU A O 1
ATOM 1044 N N . PHE A 1 125 ? 9.346 7.998 2.825 1.00 84.25 125 PHE A N 1
ATOM 1045 C CA . PHE A 1 125 ? 8.398 9.098 3.009 1.00 84.25 125 PHE A CA 1
ATOM 1046 C C . PHE A 1 125 ? 9.058 10.422 3.408 1.00 84.25 125 PHE A C 1
ATOM 1048 O O . PHE A 1 125 ? 8.494 11.483 3.138 1.00 84.25 125 PHE A O 1
ATOM 1055 N N . ASN A 1 126 ? 10.244 10.385 4.020 1.00 82.81 126 ASN A N 1
ATOM 1056 C CA . ASN A 1 126 ? 11.031 11.585 4.308 1.00 82.81 126 ASN A CA 1
ATOM 1057 C C . ASN A 1 126 ? 11.491 12.296 3.037 1.00 82.81 126 ASN A C 1
ATOM 1059 O O . ASN A 1 126 ? 11.645 13.516 3.039 1.00 82.81 126 ASN A O 1
ATOM 1063 N N . LEU A 1 127 ? 11.700 11.538 1.966 1.00 75.56 127 LEU A N 1
ATOM 1064 C CA . LEU A 1 127 ? 12.221 12.063 0.717 1.00 75.56 127 LEU A CA 1
ATOM 1065 C C . LEU A 1 127 ? 11.124 12.431 -0.290 1.00 75.56 127 LEU A C 1
ATOM 1067 O O . LEU A 1 127 ? 11.406 13.117 -1.267 1.00 75.56 127 LEU A O 1
ATOM 1071 N N . VAL A 1 128 ? 9.867 12.049 -0.046 1.00 78.75 128 VAL A N 1
ATOM 1072 C CA . VAL A 1 128 ? 8.734 12.537 -0.843 1.00 78.75 128 VAL A CA 1
ATOM 1073 C C . VAL A 1 128 ? 8.452 13.996 -0.475 1.00 78.75 128 VAL A C 1
ATOM 1075 O O . VAL A 1 128 ? 7.963 14.305 0.616 1.00 78.75 128 VAL A O 1
ATOM 1078 N N . LEU A 1 129 ? 8.752 14.902 -1.406 1.00 68.12 129 LEU A N 1
ATOM 1079 C CA . LEU A 1 129 ? 8.698 16.349 -1.176 1.00 68.12 129 LEU A CA 1
ATOM 1080 C C . LEU A 1 129 ? 7.292 16.953 -1.299 1.00 68.12 129 LEU A C 1
ATOM 1082 O O . LEU A 1 129 ? 7.045 18.027 -0.751 1.00 68.12 129 LEU A O 1
ATOM 1086 N N . SER A 1 130 ? 6.362 16.289 -1.995 1.00 78.12 130 SER A N 1
ATOM 1087 C CA . SER A 1 130 ? 5.029 16.839 -2.269 1.00 78.12 130 SER A CA 1
ATOM 1088 C C . SER A 1 130 ? 3.893 15.849 -1.980 1.00 78.12 130 SER A C 1
ATOM 1090 O O . SER A 1 130 ? 4.044 14.646 -2.200 1.00 78.12 130 SER A O 1
ATOM 1092 N N . PRO A 1 131 ? 2.737 16.328 -1.478 1.00 78.50 131 PRO A N 1
ATOM 1093 C CA . PRO A 1 131 ? 1.556 15.493 -1.326 1.00 78.50 131 PRO A CA 1
ATOM 1094 C C . PRO A 1 131 ? 1.065 14.961 -2.670 1.00 78.50 131 PRO A C 1
ATOM 1096 O O . PRO A 1 131 ? 0.936 15.704 -3.643 1.00 78.50 131 PRO A O 1
ATOM 1099 N N . ASN A 1 132 ? 0.699 13.686 -2.698 1.00 80.31 132 ASN A N 1
ATOM 1100 C CA . ASN A 1 132 ? 0.103 13.056 -3.859 1.00 80.31 132 ASN A CA 1
ATOM 1101 C C . ASN A 1 132 ? -1.420 12.968 -3.673 1.00 80.31 132 ASN A C 1
ATOM 1103 O O . ASN A 1 132 ? -1.945 12.235 -2.831 1.00 80.31 132 ASN A O 1
ATOM 1107 N N . LEU A 1 133 ? -2.141 13.738 -4.490 1.00 81.81 133 LEU A N 1
ATOM 1108 C CA . LEU A 1 133 ? -3.598 13.850 -4.426 1.00 81.81 133 LEU A CA 1
ATOM 1109 C C . LEU A 1 133 ? -4.338 12.748 -5.191 1.00 81.81 133 LEU A C 1
ATOM 1111 O O . LEU A 1 133 ? -5.571 12.726 -5.137 1.00 81.81 133 LEU A O 1
ATOM 1115 N N . SER A 1 134 ? -3.662 11.855 -5.916 1.00 88.25 134 SER A N 1
ATOM 1116 C CA . SER A 1 134 ? -4.299 10.755 -6.655 1.00 88.25 134 SER A CA 1
ATOM 1117 C C . SER A 1 134 ? -4.332 9.454 -5.859 1.00 88.25 134 SER A C 1
ATOM 1119 O O . SER A 1 134 ? -5.246 8.656 -6.060 1.00 88.25 134 SER A O 1
ATOM 1121 N N . ILE A 1 135 ? -3.432 9.272 -4.890 1.00 91.62 135 ILE A N 1
ATOM 1122 C CA . ILE A 1 135 ? -3.396 8.063 -4.063 1.00 91.62 135 ILE A CA 1
ATOM 1123 C C . ILE A 1 135 ? -4.631 7.987 -3.158 1.00 91.62 135 ILE A C 1
ATOM 1125 O O . ILE A 1 135 ? -4.971 8.918 -2.423 1.00 91.62 135 ILE A O 1
ATOM 1129 N N . ARG A 1 136 ? -5.339 6.861 -3.261 1.00 94.69 136 ARG A N 1
ATOM 1130 C CA . ARG A 1 136 ? -6.525 6.510 -2.464 1.00 94.69 136 ARG A CA 1
ATOM 1131 C C . ARG A 1 136 ? -6.314 5.249 -1.645 1.00 94.69 136 ARG A C 1
ATOM 1133 O O . ARG A 1 136 ? -6.985 5.086 -0.632 1.00 94.69 136 ARG A O 1
ATOM 1140 N N . HIS A 1 137 ? -5.391 4.388 -2.063 1.00 96.06 137 HIS A N 1
ATOM 1141 C CA . HIS A 1 137 ? -5.130 3.111 -1.419 1.00 96.06 137 HIS A CA 1
ATOM 1142 C C . HIS A 1 137 ? -3.655 2.965 -1.055 1.00 96.06 137 HIS A C 1
ATOM 1144 O O . HIS A 1 137 ? -2.777 3.127 -1.904 1.00 96.06 137 HIS A O 1
ATOM 1150 N N . LEU A 1 138 ? -3.400 2.640 0.208 1.00 95.88 138 LEU A N 1
ATOM 1151 C CA . LEU A 1 138 ? -2.074 2.352 0.727 1.00 95.88 138 LEU A CA 1
ATOM 1152 C C . LEU A 1 138 ? -2.086 0.993 1.426 1.00 95.88 138 LEU A C 1
ATOM 1154 O O . LEU A 1 138 ? -2.912 0.744 2.304 1.00 95.88 138 LEU A O 1
ATOM 1158 N N . VAL A 1 139 ? -1.144 0.138 1.053 1.00 96.19 139 VAL A N 1
ATOM 1159 C CA . VAL A 1 139 ? -0.783 -1.075 1.787 1.00 96.19 139 VAL A CA 1
ATOM 1160 C C . VAL A 1 139 ? 0.617 -0.858 2.340 1.00 96.19 139 VAL A C 1
ATOM 1162 O O . VAL A 1 139 ? 1.513 -0.477 1.591 1.00 96.19 139 VAL A O 1
ATOM 1165 N N . LEU A 1 140 ? 0.810 -1.059 3.637 1.00 94.81 140 LEU A N 1
ATOM 1166 C CA . LEU A 1 140 ? 2.079 -0.792 4.295 1.00 94.81 140 LEU A CA 1
ATOM 1167 C C . LEU A 1 140 ? 2.366 -1.859 5.346 1.00 94.81 140 LEU A C 1
ATOM 1169 O O . LEU A 1 140 ? 1.562 -2.065 6.246 1.00 94.81 140 LEU A O 1
ATOM 1173 N N . PHE A 1 141 ? 3.511 -2.523 5.244 1.00 92.75 141 PHE A N 1
ATOM 1174 C CA . PHE A 1 141 ? 3.900 -3.591 6.161 1.00 92.75 141 PHE A CA 1
ATOM 1175 C C . PHE A 1 141 ? 5.387 -3.553 6.492 1.00 92.75 141 PHE A C 1
ATOM 1177 O O . PHE A 1 141 ? 6.188 -2.940 5.780 1.00 92.75 141 PHE A O 1
ATOM 1184 N N . ASP A 1 142 ? 5.724 -4.257 7.572 1.00 87.62 142 ASP A N 1
ATOM 1185 C CA . ASP A 1 142 ? 7.086 -4.584 7.991 1.00 87.62 142 ASP A CA 1
ATOM 1186 C C . ASP A 1 142 ? 7.970 -3.360 8.253 1.00 87.62 142 ASP A C 1
ATOM 1188 O O . ASP A 1 142 ? 9.164 -3.418 8.011 1.00 87.62 142 ASP A O 1
ATOM 1192 N N . TYR A 1 143 ? 7.401 -2.259 8.747 1.00 90.19 143 TYR A N 1
ATOM 1193 C CA . TYR A 1 143 ? 8.104 -1.010 9.056 1.00 90.19 143 TYR A CA 1
ATOM 1194 C C . TYR A 1 143 ? 8.614 -0.934 10.504 1.00 90.19 143 TYR A C 1
ATOM 1196 O O . TYR A 1 143 ? 8.093 -1.589 11.409 1.00 90.19 143 TYR A O 1
ATOM 1204 N N . GLU A 1 144 ? 9.621 -0.087 10.737 1.00 90.19 144 GLU A N 1
ATOM 1205 C CA . GLU A 1 144 ? 10.254 0.117 12.047 1.00 90.19 144 GLU A CA 1
ATOM 1206 C C . GLU A 1 144 ? 9.255 0.495 13.175 1.00 90.19 144 GLU A C 1
ATOM 1208 O O . GLU A 1 144 ? 8.596 1.540 13.108 1.00 90.19 144 GLU A O 1
ATOM 1213 N N . PRO A 1 145 ? 9.163 -0.296 14.269 1.00 86.81 145 PRO A N 1
ATOM 1214 C CA . PRO A 1 145 ? 8.220 -0.051 15.368 1.00 86.81 145 PRO A CA 1
ATOM 1215 C C . PRO A 1 145 ? 8.376 1.301 16.080 1.00 86.81 145 PRO A C 1
ATOM 1217 O O . PRO A 1 145 ? 7.381 1.881 16.528 1.00 86.81 145 PRO A O 1
ATOM 1220 N N . GLU A 1 146 ? 9.607 1.802 16.183 1.00 86.62 146 GLU A N 1
ATOM 1221 C CA . GLU A 1 146 ? 9.928 3.042 16.903 1.00 86.62 146 GLU A CA 1
ATOM 1222 C C . GLU A 1 146 ? 9.551 4.298 16.107 1.00 86.62 146 GLU A C 1
ATOM 1224 O O . GLU A 1 146 ? 9.287 5.357 16.678 1.00 86.62 146 GLU A O 1
ATOM 1229 N N . THR A 1 147 ? 9.449 4.185 14.781 1.00 87.62 147 THR A N 1
ATOM 1230 C CA . THR A 1 147 ? 9.199 5.323 13.887 1.00 87.62 147 THR A CA 1
ATOM 1231 C C . THR A 1 147 ? 7.743 5.432 13.437 1.00 87.62 147 THR A C 1
ATOM 1233 O O . THR A 1 147 ? 7.357 6.423 12.816 1.00 87.62 147 THR A O 1
ATOM 1236 N N . ARG A 1 148 ? 6.885 4.472 13.811 1.00 89.12 148 ARG A N 1
ATOM 1237 C CA . ARG A 1 148 ? 5.474 4.371 13.386 1.00 89.12 148 ARG A CA 1
ATOM 1238 C C . ARG A 1 148 ? 4.678 5.659 13.491 1.00 89.12 148 ARG A C 1
ATOM 1240 O O . ARG A 1 148 ? 3.957 6.026 12.570 1.00 89.12 148 ARG A O 1
ATOM 1247 N N . LYS A 1 149 ? 4.794 6.363 14.618 1.00 88.12 149 LYS A N 1
ATOM 1248 C CA . LYS A 1 149 ? 4.047 7.611 14.826 1.00 88.12 149 LYS A CA 1
ATOM 1249 C C . LYS A 1 149 ? 4.441 8.661 13.785 1.00 88.12 149 LYS A C 1
ATOM 1251 O O . LYS A 1 149 ? 3.574 9.331 13.232 1.00 88.12 149 LYS A O 1
ATOM 1256 N N . GLN A 1 150 ? 5.739 8.790 13.523 1.00 91.44 150 GLN A N 1
ATOM 1257 C CA . GLN A 1 150 ? 6.253 9.699 12.507 1.00 91.44 150 GLN A CA 1
ATOM 1258 C C . GLN A 1 150 ? 5.828 9.235 11.110 1.00 91.44 150 GLN A C 1
ATOM 1260 O O . GLN A 1 150 ? 5.323 10.037 10.332 1.00 91.44 150 GLN A O 1
ATOM 1265 N N . LEU A 1 151 ? 5.939 7.939 10.820 1.00 91.25 151 LEU A N 1
ATOM 1266 C CA . LEU A 1 151 ? 5.504 7.331 9.564 1.00 91.25 151 LEU A CA 1
ATOM 1267 C C . LEU A 1 151 ? 4.037 7.652 9.238 1.00 91.25 151 LEU A C 1
ATOM 1269 O O . LEU A 1 151 ? 3.747 8.178 8.165 1.00 91.25 151 LEU A O 1
ATOM 1273 N N . PHE A 1 152 ? 3.111 7.431 10.175 1.00 90.69 152 PHE A N 1
ATOM 1274 C CA . PHE A 1 152 ? 1.699 7.754 9.950 1.00 90.69 152 PHE A CA 1
ATOM 1275 C C . PHE A 1 152 ? 1.425 9.253 9.856 1.00 90.69 152 PHE A C 1
ATOM 1277 O O . PHE A 1 152 ? 0.563 9.657 9.076 1.00 90.69 152 PHE A O 1
ATOM 1284 N N . TYR A 1 153 ? 2.186 10.086 10.569 1.00 90.25 153 TYR A N 1
ATOM 1285 C CA . TYR A 1 153 ? 2.137 11.532 10.364 1.00 90.25 153 TYR A CA 1
ATOM 1286 C C . TYR A 1 153 ? 2.518 11.908 8.920 1.00 90.25 153 TYR A C 1
ATOM 1288 O O . TYR A 1 153 ? 1.807 12.684 8.278 1.00 90.25 153 TYR A O 1
ATOM 1296 N N . HIS A 1 154 ? 3.580 11.309 8.365 1.00 90.69 154 HIS A N 1
ATOM 1297 C CA . HIS A 1 154 ? 3.940 11.510 6.959 1.00 90.69 154 HIS A CA 1
ATOM 1298 C C . HIS A 1 154 ? 2.847 11.017 6.010 1.00 90.69 154 HIS A C 1
ATOM 1300 O O . HIS A 1 154 ? 2.513 11.733 5.073 1.00 90.69 154 HIS A O 1
ATOM 1306 N N . ILE A 1 155 ? 2.251 9.851 6.264 1.00 91.06 155 ILE A N 1
ATOM 1307 C CA . ILE A 1 155 ? 1.162 9.299 5.442 1.00 91.06 155 ILE A CA 1
ATOM 1308 C C . ILE A 1 155 ? -0.031 10.255 5.395 1.00 91.06 155 ILE A C 1
ATOM 1310 O O . ILE A 1 155 ? -0.522 10.556 4.308 1.00 91.06 155 ILE A O 1
ATOM 1314 N N . CYS A 1 156 ? -0.457 10.790 6.542 1.00 89.38 156 CYS A N 1
ATOM 1315 C CA . CYS A 1 156 ? -1.567 11.745 6.601 1.00 89.38 156 CYS A CA 1
ATOM 1316 C C . CYS A 1 156 ? -1.251 13.029 5.820 1.00 89.38 156 CYS A C 1
ATOM 1318 O O . CYS A 1 156 ? -2.104 13.553 5.104 1.00 89.38 156 CYS A O 1
ATOM 1320 N N . ARG A 1 157 ? -0.008 13.517 5.919 1.00 90.56 157 ARG A N 1
ATOM 1321 C CA . ARG A 1 157 ? 0.458 14.714 5.206 1.00 90.56 157 ARG A CA 1
ATOM 1322 C C . ARG A 1 157 ? 0.572 14.494 3.695 1.00 90.56 157 ARG A C 1
ATOM 1324 O O . ARG A 1 157 ? 0.234 15.383 2.918 1.00 90.56 157 ARG A O 1
ATOM 1331 N N . LEU A 1 158 ? 1.100 13.345 3.281 1.00 90.25 158 LEU A N 1
ATOM 1332 C CA . LEU A 1 158 ? 1.427 13.051 1.886 1.00 90.25 158 LEU A CA 1
ATOM 1333 C C . LEU A 1 158 ? 0.225 12.536 1.096 1.00 90.25 158 LEU A C 1
ATOM 1335 O O . LEU A 1 158 ? 0.144 12.798 -0.100 1.00 90.25 158 LEU A O 1
ATOM 1339 N N . PHE A 1 159 ? -0.721 11.852 1.741 1.00 91.75 159 PHE A N 1
ATOM 1340 C CA . PHE A 1 159 ? -1.894 11.267 1.088 1.00 91.75 159 PHE A CA 1
ATOM 1341 C C . PHE A 1 159 ? -3.189 11.786 1.723 1.00 91.75 159 PHE A C 1
ATOM 1343 O O . PHE A 1 159 ? -3.959 11.020 2.304 1.00 91.75 159 PHE A O 1
ATOM 1350 N N . PRO A 1 160 ? -3.493 13.088 1.584 1.00 90.56 160 PRO A N 1
ATOM 1351 C CA . PRO A 1 160 ? -4.643 13.705 2.249 1.00 90.56 160 PRO A CA 1
ATOM 1352 C C . PRO A 1 160 ? -5.997 13.153 1.778 1.00 90.56 160 PRO A C 1
ATOM 1354 O O . PRO A 1 160 ? -7.017 13.400 2.408 1.00 90.56 160 PRO A O 1
ATOM 1357 N N . ARG A 1 161 ? -6.033 12.414 0.664 1.00 92.00 161 ARG A N 1
ATOM 1358 C CA . ARG A 1 161 ? -7.241 11.782 0.117 1.00 92.00 161 ARG A CA 1
ATOM 1359 C C . ARG A 1 161 ? -7.255 10.262 0.297 1.00 92.00 161 ARG A C 1
ATOM 1361 O O . ARG A 1 161 ? -8.014 9.588 -0.389 1.00 92.00 161 ARG A O 1
ATOM 1368 N N . LEU A 1 162 ? -6.412 9.712 1.168 1.00 94.31 162 LEU A N 1
ATOM 1369 C CA . LEU A 1 162 ? -6.368 8.277 1.426 1.00 94.31 162 LEU A CA 1
ATOM 1370 C C . LEU A 1 162 ? -7.728 7.778 1.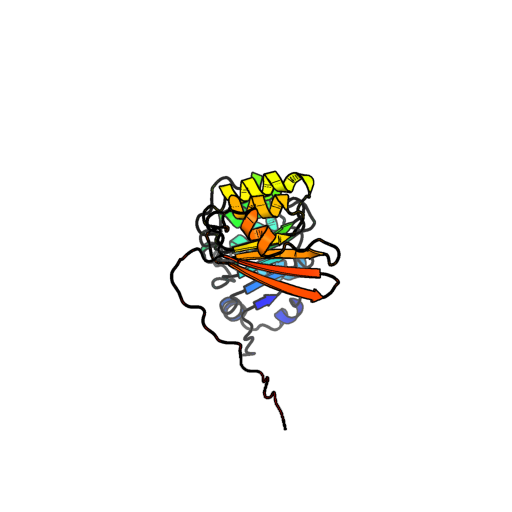941 1.00 94.31 162 LEU A C 1
ATOM 1372 O O . LEU A 1 162 ? -8.209 8.245 2.973 1.00 94.31 162 LEU A O 1
ATOM 1376 N N . THR A 1 163 ? -8.332 6.823 1.231 1.00 95.31 163 THR A N 1
ATOM 1377 C CA . THR A 1 163 ? -9.613 6.210 1.616 1.00 95.31 163 THR A CA 1
ATOM 1378 C C . THR A 1 163 ? -9.458 4.761 2.065 1.00 95.31 163 THR A C 1
ATOM 1380 O O . THR A 1 163 ? -10.275 4.274 2.839 1.00 95.31 163 THR A O 1
ATOM 1383 N N . HIS A 1 164 ? -8.394 4.073 1.652 1.00 96.81 164 HIS A N 1
ATOM 1384 C CA . HIS A 1 164 ? -8.130 2.683 2.011 1.00 96.81 164 HIS A CA 1
ATOM 1385 C C . HIS A 1 164 ? -6.723 2.556 2.592 1.00 96.81 164 HIS A C 1
ATOM 1387 O O . HIS A 1 164 ? -5.743 2.888 1.923 1.00 96.81 164 HIS A O 1
ATOM 1393 N N . LEU A 1 165 ? -6.620 2.038 3.814 1.00 97.06 165 LEU A N 1
ATOM 1394 C CA . LEU A 1 165 ? -5.345 1.722 4.454 1.00 97.06 165 LEU A CA 1
ATOM 1395 C C . LEU A 1 165 ? -5.331 0.253 4.865 1.00 97.06 165 LEU A C 1
ATOM 1397 O O . LEU A 1 165 ? -6.235 -0.211 5.557 1.00 97.06 165 LEU A O 1
ATOM 1401 N N . THR A 1 166 ? -4.287 -0.464 4.468 1.00 96.94 166 THR A N 1
ATOM 1402 C CA . THR A 1 166 ? -3.979 -1.810 4.950 1.00 96.94 166 THR A CA 1
ATOM 1403 C C . THR A 1 166 ? -2.634 -1.783 5.660 1.00 96.94 166 THR A C 1
ATOM 1405 O O . THR A 1 166 ? -1.651 -1.379 5.047 1.00 96.94 166 THR A O 1
ATOM 1408 N N . THR A 1 167 ? -2.584 -2.177 6.934 1.00 95.75 167 THR A N 1
ATOM 1409 C CA . THR A 1 167 ? -1.352 -2.106 7.735 1.00 95.75 167 THR A CA 1
ATOM 1410 C C . THR A 1 167 ? -1.331 -3.109 8.888 1.00 95.75 167 THR A C 1
ATOM 1412 O O . THR A 1 167 ? -2.318 -3.806 9.134 1.00 95.75 167 THR A O 1
ATOM 1415 N N . ASP A 1 168 ? -0.214 -3.212 9.603 1.00 93.12 168 ASP A N 1
ATOM 1416 C CA . ASP A 1 168 ? -0.119 -4.023 10.819 1.00 93.12 168 ASP A CA 1
ATOM 1417 C C . ASP A 1 168 ? -0.859 -3.385 12.001 1.00 93.12 168 ASP A C 1
ATOM 1419 O O . ASP A 1 168 ? -0.805 -2.177 12.234 1.00 93.12 168 ASP A O 1
ATOM 1423 N N . TYR A 1 169 ? -1.544 -4.209 12.794 1.00 93.31 169 TYR A N 1
ATOM 1424 C CA . TYR A 1 169 ? -2.051 -3.791 14.093 1.00 93.31 169 TYR A CA 1
ATOM 1425 C C . TYR A 1 169 ? -0.955 -3.905 15.144 1.00 93.31 169 TYR A C 1
ATOM 1427 O O . TYR A 1 169 ? -0.424 -4.986 15.411 1.00 93.31 169 TYR A O 1
ATOM 1435 N N . HIS A 1 170 ? -0.684 -2.796 15.822 1.00 90.12 170 HIS A N 1
ATOM 1436 C CA . HIS A 1 170 ? 0.271 -2.790 16.926 1.00 90.12 170 HIS A CA 1
ATOM 1437 C C . HIS A 1 170 ? -0.367 -2.455 18.265 1.00 90.12 170 HIS A C 1
ATOM 1439 O O . HIS A 1 170 ? -0.036 -3.067 19.279 1.00 90.12 170 HIS A O 1
ATOM 1445 N N . SER A 1 171 ? -1.279 -1.481 18.307 1.00 91.00 171 SER A N 1
ATOM 1446 C CA . SER A 1 171 ? -1.912 -1.091 19.562 1.00 91.00 171 SER A CA 1
ATOM 1447 C C . SER A 1 171 ? -3.264 -0.416 19.369 1.00 91.00 171 SER A C 1
ATOM 1449 O O . SER A 1 171 ? -3.550 0.203 18.345 1.00 91.00 171 SER A O 1
ATOM 1451 N N . ARG A 1 172 ? -4.074 -0.448 20.431 1.00 93.06 172 ARG A N 1
ATOM 1452 C CA . ARG A 1 172 ? -5.321 0.321 20.532 1.00 93.06 172 ARG A CA 1
ATOM 1453 C C . ARG A 1 172 ? -5.094 1.822 20.344 1.00 93.06 172 ARG A C 1
ATOM 1455 O O . ARG A 1 172 ? -5.861 2.475 19.650 1.00 93.06 172 ARG A O 1
ATOM 1462 N N . ARG A 1 173 ? -4.026 2.366 20.936 1.00 91.12 173 ARG A N 1
ATOM 1463 C CA . ARG A 1 173 ? -3.693 3.795 20.833 1.00 91.12 173 ARG A CA 1
ATOM 1464 C C . ARG A 1 173 ? -3.445 4.208 19.383 1.00 91.12 173 ARG A C 1
ATOM 1466 O O . ARG A 1 173 ? -3.893 5.269 18.967 1.00 91.12 173 ARG A O 1
ATOM 1473 N N . GLU A 1 174 ? -2.750 3.366 18.633 1.00 90.06 174 GLU A N 1
ATOM 1474 C CA . GLU A 1 174 ? -2.475 3.598 17.218 1.00 90.06 174 GLU A CA 1
ATOM 1475 C C . GLU A 1 174 ? -3.733 3.462 16.364 1.00 90.06 174 GLU A C 1
ATOM 1477 O O . GLU A 1 174 ? -3.990 4.321 15.532 1.00 90.06 174 GLU A O 1
ATOM 1482 N N . LEU A 1 175 ? -4.579 2.464 16.635 1.00 93.75 175 LEU A N 1
ATOM 1483 C CA . LEU A 1 175 ? -5.880 2.360 15.976 1.00 93.75 175 LEU A CA 1
ATOM 1484 C C . LEU A 1 175 ? -6.731 3.623 16.196 1.00 93.75 175 LEU A C 1
ATOM 1486 O O . LEU A 1 175 ? -7.291 4.149 15.239 1.00 93.75 175 LEU A O 1
ATOM 1490 N N . CYS A 1 176 ? -6.796 4.147 17.426 1.00 92.50 176 CYS A N 1
ATOM 1491 C CA . CYS A 1 176 ? -7.458 5.427 17.701 1.00 92.50 176 CYS A CA 1
ATOM 1492 C C . CYS A 1 176 ? -6.873 6.562 16.861 1.00 92.50 176 CYS A C 1
ATOM 1494 O O . CYS A 1 176 ? -7.624 7.330 16.270 1.00 92.50 176 CYS A O 1
ATOM 1496 N N . TYR A 1 177 ? -5.543 6.664 16.811 1.00 91.62 177 TYR A N 1
ATOM 1497 C CA . TYR A 1 177 ? -4.852 7.679 16.021 1.00 91.62 177 TYR A CA 1
ATOM 1498 C C . TYR A 1 177 ? -5.231 7.577 14.537 1.00 91.62 177 TYR A C 1
ATOM 1500 O O . TYR A 1 177 ? -5.747 8.538 13.981 1.00 91.62 177 TYR A O 1
ATOM 1508 N N . LEU A 1 178 ? -5.097 6.401 13.917 1.00 92.62 178 LEU A N 1
ATOM 1509 C CA . LEU A 1 178 ? -5.435 6.193 12.504 1.00 92.62 178 LEU A CA 1
ATOM 1510 C C . LEU A 1 178 ? -6.890 6.555 12.189 1.00 92.62 178 LEU A C 1
ATOM 1512 O O . LEU A 1 178 ? -7.160 7.241 11.205 1.00 92.62 178 LEU A O 1
ATOM 1516 N N . LEU A 1 179 ? -7.826 6.115 13.034 1.00 93.06 179 LEU A N 1
ATOM 1517 C CA . LEU A 1 179 ? -9.247 6.381 12.826 1.00 93.06 179 LEU A CA 1
ATOM 1518 C C . LEU A 1 179 ? -9.606 7.856 12.996 1.00 93.06 179 LEU A C 1
ATOM 1520 O O . LEU A 1 179 ? -10.560 8.300 12.364 1.00 93.06 179 LEU A O 1
ATOM 1524 N N . ASN A 1 180 ? -8.877 8.607 13.821 1.00 91.00 180 ASN A N 1
ATOM 1525 C CA . ASN A 1 180 ? -9.154 10.021 14.070 1.00 91.00 180 ASN A CA 1
ATOM 1526 C C . ASN A 1 180 ? -8.451 10.948 13.073 1.00 91.00 180 ASN A C 1
ATOM 1528 O O . ASN A 1 180 ? -9.056 11.927 12.646 1.00 91.00 180 ASN A O 1
ATOM 1532 N N . GLU A 1 181 ? -7.223 10.624 12.672 1.00 90.38 181 GLU A N 1
ATOM 1533 C CA . GLU A 1 181 ? -6.402 11.495 11.823 1.00 90.38 181 GLU A CA 1
ATOM 1534 C C . GLU A 1 181 ? -6.673 11.302 10.326 1.00 90.38 181 GLU A C 1
ATOM 1536 O O . GLU A 1 181 ? -6.631 12.262 9.558 1.00 90.38 181 GLU A O 1
ATOM 1541 N N . ILE A 1 182 ? -7.003 10.083 9.883 1.00 89.56 182 ILE A N 1
ATOM 1542 C CA . ILE A 1 182 ? -7.299 9.819 8.468 1.00 89.56 182 ILE A CA 1
ATOM 1543 C C . ILE A 1 182 ? -8.796 10.046 8.226 1.00 89.56 182 ILE A C 1
ATOM 1545 O O . ILE A 1 182 ? -9.622 9.128 8.237 1.00 89.56 182 ILE A O 1
ATOM 1549 N N . VAL A 1 183 ? -9.161 11.315 8.034 1.00 85.69 183 VAL A N 1
ATOM 1550 C CA . VAL A 1 183 ? -10.559 11.790 7.976 1.00 85.69 183 VAL A CA 1
ATOM 1551 C C . VAL A 1 183 ? -11.368 11.163 6.833 1.00 85.69 183 VAL A C 1
ATOM 1553 O O . VAL A 1 183 ? -12.563 10.902 6.985 1.00 85.69 183 VAL A O 1
ATOM 1556 N N . HIS A 1 184 ? -10.732 10.874 5.701 1.00 90.00 184 HIS A N 1
ATOM 1557 C CA . HIS A 1 184 ? -11.401 10.316 4.520 1.00 90.00 184 HIS A CA 1
ATOM 1558 C C . HIS A 1 184 ? -11.354 8.788 4.447 1.00 90.00 184 HIS A C 1
ATOM 1560 O O . HIS A 1 184 ? -11.758 8.220 3.439 1.00 90.00 184 HIS A O 1
ATOM 1566 N N . LEU A 1 185 ? -10.885 8.116 5.502 1.00 92.62 185 LEU A N 1
ATOM 1567 C CA . LEU A 1 185 ? -10.800 6.661 5.517 1.00 92.62 185 LEU A CA 1
ATOM 1568 C C . LEU A 1 185 ? -12.197 6.030 5.397 1.00 92.62 185 LEU A C 1
ATOM 1570 O O . LEU A 1 185 ? -13.066 6.276 6.234 1.00 92.62 185 LEU A O 1
ATOM 1574 N N . GLU A 1 186 ? -12.373 5.215 4.363 1.00 95.00 186 GLU A N 1
ATOM 1575 C CA . GLU A 1 186 ? -13.552 4.398 4.052 1.00 95.00 186 GLU A CA 1
ATOM 1576 C C . GLU A 1 186 ? -13.309 2.931 4.422 1.00 95.00 186 GLU A C 1
ATOM 1578 O O . GLU A 1 186 ? -14.236 2.222 4.804 1.00 95.00 186 GLU A O 1
ATOM 1583 N N . GLN A 1 187 ? -12.059 2.462 4.359 1.00 96.00 187 GLN A N 1
ATOM 1584 C CA . GLN A 1 187 ? -11.694 1.112 4.772 1.00 96.00 187 GLN A CA 1
ATOM 1585 C C . GLN A 1 187 ? -10.356 1.091 5.515 1.00 96.00 187 GLN A C 1
ATOM 1587 O O . GLN A 1 187 ? -9.334 1.543 4.997 1.00 96.00 187 GLN A O 1
ATOM 1592 N N . LEU A 1 188 ? -10.346 0.481 6.703 1.00 96.88 188 LEU A N 1
ATOM 1593 C CA . LEU A 1 188 ? -9.127 0.128 7.429 1.00 96.88 188 LEU A CA 1
ATOM 1594 C C . LEU A 1 188 ? -9.009 -1.389 7.509 1.00 96.88 188 LEU A C 1
ATOM 1596 O O . LEU A 1 188 ? -9.883 -2.069 8.041 1.00 96.88 188 LEU A O 1
ATOM 1600 N N . THR A 1 189 ? -7.915 -1.925 6.994 1.00 97.19 189 THR A N 1
ATOM 1601 C CA . THR A 1 189 ? -7.566 -3.335 7.115 1.00 97.19 189 THR A CA 1
ATOM 1602 C C . THR A 1 189 ? -6.343 -3.470 7.999 1.00 97.19 189 THR A C 1
ATOM 1604 O O . THR A 1 189 ? -5.315 -2.849 7.750 1.00 97.19 189 THR A O 1
ATOM 1607 N N . LEU A 1 190 ? -6.452 -4.307 9.020 1.00 96.50 190 LEU A N 1
ATOM 1608 C CA . LEU A 1 190 ? -5.381 -4.572 9.957 1.00 96.50 190 LEU A CA 1
ATOM 1609 C C . LEU A 1 190 ? -4.985 -6.044 9.920 1.00 96.50 190 LEU A C 1
ATOM 1611 O O . LEU A 1 190 ? -5.853 -6.917 10.012 1.00 96.50 190 LEU A O 1
ATOM 1615 N N . ARG A 1 191 ? -3.682 -6.314 9.824 1.00 94.50 191 ARG A N 1
ATOM 1616 C CA . ARG A 1 191 ? -3.100 -7.637 10.080 1.00 94.50 191 ARG A CA 1
ATOM 1617 C C . ARG A 1 191 ? -2.785 -7.750 11.571 1.00 94.50 191 ARG A C 1
ATOM 1619 O O . ARG A 1 191 ? -2.142 -6.872 12.134 1.00 94.50 191 ARG A O 1
ATOM 1626 N N . LEU A 1 192 ? -3.281 -8.801 12.216 1.00 93.94 192 LEU A N 1
ATOM 1627 C CA . LEU A 1 192 ? -3.087 -9.075 13.636 1.00 93.94 192 LEU A CA 1
ATOM 1628 C C . LEU A 1 192 ? -2.420 -10.436 13.804 1.00 93.94 192 LEU A C 1
ATOM 1630 O O . LEU A 1 192 ? -2.834 -11.409 13.172 1.00 93.94 192 LEU A O 1
ATOM 1634 N N . ALA A 1 193 ? -1.482 -10.543 14.737 1.00 90.62 193 ALA A N 1
ATOM 1635 C CA . ALA A 1 193 ? -1.039 -11.845 15.221 1.00 90.62 193 ALA A CA 1
ATOM 1636 C C . ALA A 1 193 ? -2.167 -12.535 16.020 1.00 90.62 193 ALA A C 1
ATOM 1638 O O . ALA A 1 193 ? -3.086 -11.883 16.537 1.00 90.62 193 ALA A O 1
ATOM 1639 N N . GLN A 1 194 ? -2.149 -13.868 16.109 1.00 86.19 194 GLN A N 1
ATOM 1640 C CA . GLN A 1 194 ? -3.208 -14.657 16.761 1.00 86.19 194 GLN A CA 1
ATOM 1641 C C . GLN A 1 194 ? -3.395 -14.338 18.253 1.00 86.19 194 GLN A C 1
ATOM 1643 O O . GLN A 1 194 ? -4.507 -14.454 18.765 1.00 86.19 194 GLN A O 1
ATOM 1648 N N . ASP A 1 195 ? -2.338 -13.926 18.940 1.00 88.06 195 ASP A N 1
ATOM 1649 C CA . ASP A 1 195 ? -2.303 -13.626 20.373 1.00 88.06 195 ASP A CA 1
ATOM 1650 C C . ASP A 1 195 ? -2.638 -12.163 20.702 1.00 88.06 195 ASP A C 1
ATOM 1652 O O . ASP A 1 195 ? -2.922 -11.828 21.852 1.00 88.06 195 ASP A O 1
ATOM 1656 N N . GLN A 1 196 ? -2.673 -11.282 19.701 1.00 89.94 196 GLN A N 1
ATOM 1657 C CA . GLN A 1 196 ? -3.006 -9.879 19.921 1.00 89.94 196 GLN A CA 1
ATOM 1658 C C . GLN A 1 196 ? -4.464 -9.680 20.357 1.00 89.94 196 GLN A C 1
ATOM 1660 O O . GLN A 1 196 ? -5.381 -10.423 20.000 1.00 89.94 196 GLN A O 1
ATOM 1665 N N . TYR A 1 197 ? -4.709 -8.613 21.110 1.00 89.94 197 TYR A N 1
ATOM 1666 C CA . TYR A 1 197 ? -6.070 -8.193 21.418 1.00 89.94 197 TYR A CA 1
ATOM 1667 C C . TYR A 1 197 ? -6.803 -7.743 20.148 1.00 89.94 197 TYR A C 1
ATOM 1669 O O . TYR A 1 197 ? -6.266 -6.947 19.379 1.00 89.94 197 TYR A O 1
ATOM 1677 N N . VAL A 1 198 ? -8.051 -8.188 19.977 1.00 91.50 198 VAL A N 1
ATOM 1678 C CA . VAL A 1 198 ? -8.918 -7.761 18.874 1.00 91.50 198 VAL A CA 1
ATOM 1679 C C . VAL A 1 198 ? -9.867 -6.664 19.363 1.00 91.50 198 VAL A C 1
ATOM 1681 O O . VAL A 1 198 ? -10.703 -6.931 20.231 1.00 91.50 198 VAL A O 1
ATOM 1684 N N . PRO A 1 199 ? -9.770 -5.435 18.827 1.00 92.75 199 PRO A N 1
ATOM 1685 C CA . PRO A 1 199 ? -10.686 -4.351 19.157 1.00 92.75 199 PRO A CA 1
ATOM 1686 C C . PRO A 1 199 ? -12.141 -4.714 18.865 1.00 92.75 199 PRO A C 1
ATOM 1688 O O . PRO A 1 199 ? -12.479 -5.169 17.774 1.00 92.75 199 PRO A O 1
ATOM 1691 N N . THR A 1 200 ? -13.012 -4.497 19.849 1.00 93.06 200 THR A N 1
ATOM 1692 C CA . THR A 1 200 ? -14.449 -4.739 19.698 1.00 93.06 200 THR A CA 1
ATOM 1693 C C . THR A 1 200 ? -15.142 -3.542 19.059 1.00 93.06 200 THR A C 1
ATOM 1695 O O . THR A 1 200 ? -14.679 -2.404 19.161 1.00 93.06 200 THR A O 1
ATOM 1698 N N . TYR A 1 201 ? -16.312 -3.788 18.467 1.00 93.62 201 TYR A N 1
ATOM 1699 C CA . TYR A 1 201 ? -17.170 -2.736 17.919 1.00 93.62 201 TYR A CA 1
ATOM 1700 C C . TYR A 1 201 ? -17.430 -1.608 18.935 1.00 93.62 201 TYR A C 1
ATOM 1702 O O . TYR A 1 201 ? -17.217 -0.436 18.634 1.00 93.62 201 TYR A O 1
ATOM 1710 N N . GLY A 1 202 ? -17.831 -1.958 20.165 1.00 93.38 202 GLY A N 1
ATOM 1711 C CA . GLY A 1 202 ? -18.124 -0.979 21.217 1.00 93.38 202 GLY A CA 1
ATOM 1712 C C . GLY A 1 202 ? -16.906 -0.138 21.598 1.00 93.38 202 GLY A C 1
ATOM 1713 O O . GLY A 1 202 ? -17.016 1.079 21.734 1.00 93.38 202 GLY A O 1
ATOM 1714 N N . TRP A 1 203 ? -15.731 -0.767 21.688 1.00 94.75 203 TRP A N 1
ATOM 1715 C CA . TRP A 1 203 ? -14.499 -0.049 21.994 1.00 94.75 203 TRP A CA 1
ATOM 1716 C C . TRP A 1 203 ? -14.127 0.941 20.880 1.00 94.75 203 TRP A C 1
ATOM 1718 O O . TRP A 1 203 ? -13.855 2.103 21.182 1.00 94.75 203 TRP A O 1
ATOM 1728 N N . ILE A 1 204 ? -14.177 0.518 19.608 1.00 94.69 204 ILE A N 1
ATOM 1729 C CA . ILE A 1 204 ? -13.888 1.384 18.450 1.00 94.69 204 ILE A CA 1
ATOM 1730 C C . ILE A 1 204 ? -14.847 2.576 18.420 1.00 94.69 204 ILE A C 1
ATOM 1732 O O . ILE A 1 204 ? -14.410 3.716 18.263 1.00 94.69 204 ILE A O 1
ATOM 1736 N N . LYS A 1 205 ? -16.147 2.329 18.619 1.00 92.88 205 LYS A N 1
ATOM 1737 C CA . LYS A 1 205 ? -17.176 3.373 18.609 1.00 92.88 205 LYS A CA 1
ATOM 1738 C C . LYS A 1 205 ? -16.960 4.423 19.703 1.00 92.88 205 LYS A C 1
ATOM 1740 O O . LYS A 1 205 ? -17.198 5.599 19.464 1.00 92.88 205 LYS A O 1
ATOM 1745 N N . GLN A 1 206 ? -16.507 4.011 20.886 1.00 93.44 206 GLN A N 1
ATOM 1746 C CA . GLN A 1 206 ? -16.284 4.911 22.021 1.00 93.44 206 GLN A CA 1
ATOM 1747 C C . GLN A 1 206 ? -14.995 5.743 21.898 1.00 93.44 206 GLN A C 1
ATOM 1749 O O . GLN A 1 206 ? -14.931 6.838 22.448 1.00 93.44 206 GLN A O 1
ATOM 1754 N N . HIS A 1 207 ? -13.970 5.239 21.205 1.00 93.31 207 HIS A N 1
ATOM 1755 C CA . HIS A 1 207 ? -12.623 5.833 21.214 1.00 93.31 207 HIS A CA 1
ATOM 1756 C C . HIS A 1 207 ? -12.172 6.373 19.849 1.00 93.31 207 HIS A C 1
ATOM 1758 O O . HIS A 1 207 ? -10.980 6.600 19.633 1.00 93.31 207 HIS A O 1
ATOM 1764 N N . SER A 1 208 ? -13.097 6.567 18.911 1.00 92.31 208 SER A N 1
ATOM 1765 C CA . SER A 1 208 ? -12.805 7.148 17.600 1.00 92.31 208 SER A CA 1
ATOM 1766 C C . SER A 1 208 ? -13.877 8.149 17.178 1.00 92.31 208 SER A C 1
ATOM 1768 O O . SER A 1 208 ? -14.978 8.174 17.729 1.00 92.31 208 SER A O 1
ATOM 1770 N N . ARG A 1 209 ? -13.599 8.919 16.122 1.00 89.88 209 ARG A N 1
ATOM 1771 C CA . ARG A 1 209 ? -14.568 9.804 15.454 1.00 89.88 209 ARG A CA 1
ATOM 1772 C C . ARG A 1 209 ? -15.793 9.069 14.894 1.00 89.88 209 ARG A C 1
ATOM 1774 O O . ARG A 1 209 ? -16.727 9.704 14.415 1.00 89.88 209 ARG A O 1
ATOM 1781 N N . LEU A 1 210 ? -15.798 7.734 14.922 1.00 88.62 210 LEU A N 1
ATOM 1782 C CA . LEU A 1 210 ? -16.895 6.899 14.440 1.00 88.62 210 LEU A CA 1
ATOM 1783 C C . LEU A 1 210 ? -18.045 6.760 15.444 1.00 88.62 210 LEU A C 1
ATOM 1785 O O . LEU A 1 210 ? -18.987 6.022 15.180 1.00 88.62 210 LEU A O 1
ATOM 1789 N N . GLN A 1 211 ? -18.018 7.474 16.575 1.00 83.00 211 GLN A N 1
ATOM 1790 C CA . GLN A 1 211 ? -19.116 7.473 17.548 1.00 83.00 211 GLN A CA 1
ATOM 1791 C C . GLN A 1 211 ? -20.486 7.729 16.895 1.00 83.00 211 GLN A C 1
ATOM 1793 O O . GLN A 1 211 ? -21.475 7.088 17.261 1.00 83.00 211 GLN A O 1
ATOM 1798 N N . MET A 1 212 ? -20.512 8.624 15.902 1.00 78.56 212 MET A N 1
ATOM 1799 C CA . MET A 1 212 ? -21.716 9.058 15.187 1.00 78.56 212 MET A CA 1
ATOM 1800 C C . MET A 1 212 ? -21.835 8.484 13.767 1.00 78.56 212 MET A C 1
ATOM 1802 O O . MET A 1 212 ? -22.849 8.718 13.117 1.00 78.56 212 MET A O 1
ATOM 1806 N N . ASN A 1 213 ? -20.841 7.723 13.289 1.00 81.94 213 ASN A N 1
ATOM 1807 C CA . ASN A 1 213 ? -20.818 7.203 11.920 1.00 81.94 213 ASN A CA 1
ATOM 1808 C C . ASN A 1 213 ? -21.061 5.689 11.908 1.00 81.94 213 ASN A C 1
ATOM 1810 O O . ASN A 1 213 ? -20.431 4.964 12.686 1.00 81.94 213 ASN A O 1
ATOM 1814 N N . PRO A 1 214 ? -21.942 5.176 11.034 1.00 86.25 214 PRO A N 1
ATOM 1815 C CA . PRO A 1 214 ? -22.100 3.742 10.882 1.00 86.25 214 PRO A CA 1
ATOM 1816 C C . PRO A 1 214 ? -20.821 3.133 10.302 1.00 86.25 214 PRO A C 1
ATOM 1818 O O . PRO A 1 214 ? -20.216 3.659 9.368 1.00 86.25 214 PRO A O 1
ATOM 1821 N N . PHE A 1 215 ? -20.419 1.998 10.860 1.00 92.94 215 PHE A N 1
ATOM 1822 C CA . PHE A 1 215 ? -19.309 1.210 10.351 1.00 92.94 215 PHE A CA 1
ATOM 1823 C C . PHE A 1 215 ? -19.598 -0.279 10.512 1.00 92.94 215 PHE A C 1
ATOM 1825 O O . PHE A 1 215 ? -20.352 -0.690 11.398 1.00 92.94 215 PHE A O 1
ATOM 1832 N N . GLU A 1 216 ? -18.976 -1.081 9.661 1.00 94.38 216 GLU A N 1
ATOM 1833 C CA . GLU A 1 216 ? -18.979 -2.534 9.740 1.00 94.38 216 GLU A CA 1
ATOM 1834 C C . GLU A 1 216 ? -17.610 -3.028 10.205 1.00 94.38 216 GLU A C 1
ATOM 1836 O O . GLU A 1 216 ? -16.576 -2.480 9.826 1.00 94.38 216 GLU A O 1
ATOM 1841 N N . LEU A 1 217 ? -17.606 -4.073 11.031 1.00 95.06 217 LEU A N 1
ATOM 1842 C CA . LEU A 1 217 ? -16.401 -4.717 11.537 1.00 95.06 217 LEU A CA 1
ATOM 1843 C C . LEU A 1 217 ? -16.474 -6.214 11.232 1.00 95.06 217 LEU A C 1
ATOM 1845 O O . LEU A 1 217 ? -17.372 -6.896 11.725 1.00 95.06 217 LEU A O 1
ATOM 1849 N N . ARG A 1 218 ? -15.509 -6.736 10.471 1.00 95.38 218 ARG A N 1
ATOM 1850 C CA . ARG A 1 218 ? -15.333 -8.182 10.264 1.00 95.38 218 ARG A CA 1
ATOM 1851 C C . ARG A 1 218 ? -13.941 -8.623 10.673 1.00 95.38 218 ARG A C 1
ATOM 1853 O O . ARG A 1 218 ? -12.969 -7.884 10.537 1.00 95.38 218 ARG A O 1
ATOM 1860 N N . ILE A 1 219 ? -13.857 -9.856 11.153 1.00 93.25 219 ILE A N 1
ATOM 1861 C CA . ILE A 1 219 ? -12.606 -10.504 11.531 1.00 93.25 219 ILE A CA 1
ATOM 1862 C C . ILE A 1 219 ? -12.521 -11.810 10.756 1.00 93.25 219 ILE A C 1
ATOM 1864 O O . ILE A 1 219 ? -13.459 -12.606 10.762 1.00 93.25 219 ILE A O 1
ATOM 1868 N N . PHE A 1 220 ? -11.391 -12.025 10.101 1.00 92.50 220 PHE A N 1
ATOM 1869 C CA . PHE A 1 220 ? -11.097 -13.226 9.339 1.00 92.50 220 PHE A CA 1
ATOM 1870 C C . PHE A 1 220 ? -9.911 -13.932 9.981 1.00 92.50 220 PHE A C 1
ATOM 1872 O O . PHE A 1 220 ? -8.895 -13.303 10.279 1.00 92.50 220 PHE A O 1
ATOM 1879 N N . ASN A 1 221 ? -10.031 -15.240 10.179 1.00 89.75 221 ASN A N 1
ATOM 1880 C CA . ASN A 1 221 ? -8.886 -16.067 10.531 1.00 89.75 221 ASN A CA 1
ATOM 1881 C C . ASN A 1 221 ? -8.115 -16.379 9.248 1.00 89.75 221 ASN A C 1
ATOM 1883 O O . ASN A 1 221 ? -8.702 -16.847 8.274 1.00 89.75 221 ASN A O 1
ATOM 1887 N N . MET A 1 222 ? -6.821 -16.085 9.251 1.00 85.94 222 MET A N 1
ATOM 1888 C CA . MET A 1 222 ? -5.919 -16.341 8.134 1.00 85.94 222 MET A CA 1
ATOM 1889 C C . MET A 1 222 ? -5.084 -17.594 8.429 1.00 85.94 222 MET A C 1
ATOM 1891 O O . MET A 1 222 ? -5.073 -18.119 9.547 1.00 85.94 222 MET A O 1
ATOM 1895 N N . ALA A 1 223 ? -4.370 -18.088 7.417 1.00 81.31 223 ALA A N 1
ATOM 1896 C CA . ALA A 1 223 ? -3.349 -19.109 7.624 1.00 81.31 223 ALA A CA 1
ATOM 1897 C C . ALA A 1 223 ? -2.223 -18.584 8.546 1.00 81.31 223 ALA A C 1
ATOM 1899 O O . ALA A 1 223 ? -2.100 -17.385 8.774 1.00 81.31 223 ALA A O 1
ATOM 1900 N N . HIS A 1 224 ? -1.397 -19.489 9.079 1.00 80.81 224 HIS A N 1
ATOM 1901 C CA . HIS A 1 224 ? -0.179 -19.145 9.834 1.00 80.81 224 HIS A CA 1
ATOM 1902 C C . HIS A 1 224 ? -0.372 -18.308 11.108 1.00 80.81 224 HIS A C 1
ATOM 1904 O O . HIS A 1 224 ? 0.497 -17.519 11.457 1.00 80.81 224 HIS A O 1
ATOM 1910 N N . LYS A 1 225 ? -1.457 -18.530 11.864 1.00 83.88 225 LYS A N 1
ATOM 1911 C CA . LYS A 1 225 ? -1.701 -17.824 13.140 1.00 83.88 225 LYS A CA 1
ATOM 1912 C C . LYS A 1 225 ? -1.822 -16.303 12.967 1.00 83.88 225 LYS A C 1
ATOM 1914 O O . LYS A 1 225 ? -1.458 -15.531 13.853 1.00 83.88 225 LYS A O 1
ATOM 1919 N N . GLU A 1 226 ? -2.382 -15.874 11.845 1.00 88.44 226 GLU A N 1
ATOM 1920 C CA . GLU A 1 226 ? -2.718 -14.477 11.602 1.00 88.44 226 GLU A CA 1
ATOM 1921 C C . GLU A 1 226 ? -4.234 -14.286 11.570 1.00 88.44 226 GLU A C 1
ATOM 1923 O O . GLU A 1 226 ? -5.016 -15.194 11.272 1.00 88.44 226 GLU A O 1
ATOM 1928 N N . ARG A 1 227 ? -4.672 -13.074 11.888 1.00 93.38 227 ARG A N 1
ATOM 1929 C CA . ARG A 1 227 ? -6.051 -12.625 11.724 1.00 93.38 227 ARG A CA 1
ATOM 1930 C C . ARG A 1 227 ? -6.051 -11.330 10.941 1.00 93.38 227 ARG A C 1
ATOM 1932 O O . ARG A 1 227 ? -5.133 -10.523 11.039 1.00 93.38 227 ARG A O 1
ATOM 1939 N N . LYS A 1 228 ? -7.118 -11.112 10.192 1.00 94.62 228 LYS A N 1
ATOM 1940 C CA . LYS A 1 228 ? -7.365 -9.875 9.465 1.00 94.62 228 LYS A CA 1
ATOM 1941 C C . LYS A 1 228 ? -8.604 -9.219 10.050 1.00 94.62 228 LYS A C 1
ATOM 1943 O O . LYS A 1 228 ? -9.677 -9.814 10.022 1.00 94.62 228 LYS A O 1
ATOM 1948 N N . LEU A 1 229 ? -8.467 -8.007 10.566 1.00 95.75 229 LEU A N 1
ATOM 1949 C CA . LEU A 1 229 ? -9.598 -7.168 10.950 1.00 95.75 229 LEU A CA 1
ATOM 1950 C C . LEU A 1 229 ? -9.863 -6.193 9.813 1.00 95.75 229 LEU A C 1
ATOM 1952 O O . LEU A 1 229 ? -8.945 -5.532 9.339 1.00 95.75 229 LEU A O 1
ATOM 1956 N N . VAL A 1 230 ? -11.111 -6.103 9.374 1.00 96.69 230 VAL A N 1
ATOM 1957 C CA . VAL A 1 230 ? -11.526 -5.145 8.353 1.00 96.69 230 VAL A CA 1
ATOM 1958 C C . VAL A 1 230 ? -12.643 -4.285 8.912 1.00 96.69 230 VAL A C 1
ATOM 1960 O O . VAL A 1 230 ? -13.640 -4.795 9.425 1.00 96.69 230 VAL A O 1
ATOM 1963 N N . LEU A 1 231 ? -12.434 -2.980 8.824 1.00 96.31 231 LEU A N 1
ATOM 1964 C CA . LEU A 1 231 ? -13.373 -1.947 9.207 1.00 96.31 231 LEU A CA 1
ATOM 1965 C C . LEU A 1 231 ? -13.820 -1.212 7.942 1.00 96.31 231 LEU A C 1
ATOM 1967 O O . LEU A 1 231 ? -12.975 -0.631 7.262 1.00 96.31 231 LEU A O 1
ATOM 1971 N N . TRP A 1 232 ? -15.117 -1.207 7.652 1.00 95.44 232 TRP A N 1
ATOM 1972 C CA . TRP A 1 232 ? -15.703 -0.368 6.603 1.00 95.44 232 TRP A CA 1
ATOM 1973 C C . TRP A 1 232 ? -16.413 0.803 7.256 1.00 95.44 232 TRP A C 1
ATOM 1975 O O . TRP A 1 232 ? -17.336 0.613 8.045 1.00 95.44 232 TRP A O 1
ATOM 1985 N N . ILE A 1 233 ? -15.962 2.007 6.950 1.00 91.94 233 ILE A N 1
ATOM 1986 C CA . ILE A 1 233 ? -16.452 3.260 7.502 1.00 91.94 233 ILE A CA 1
ATOM 1987 C C . ILE A 1 233 ? -17.373 3.875 6.463 1.00 91.94 233 ILE A C 1
ATOM 1989 O O . ILE A 1 233 ? -16.936 4.229 5.369 1.00 91.94 233 ILE A O 1
ATOM 1993 N N . ASN A 1 234 ? -18.646 4.031 6.809 1.00 79.50 234 ASN A N 1
ATOM 1994 C CA . ASN A 1 234 ? -19.554 4.727 5.923 1.00 79.50 234 ASN A CA 1
ATOM 1995 C C . ASN A 1 234 ? -19.412 6.241 6.132 1.00 79.50 234 ASN A C 1
ATOM 1997 O O . ASN A 1 234 ? -19.852 6.788 7.143 1.00 79.50 234 ASN A O 1
ATOM 2001 N N . THR A 1 235 ? -18.768 6.911 5.181 1.00 64.69 235 THR A N 1
ATOM 2002 C CA . THR A 1 235 ? -18.592 8.371 5.166 1.00 64.69 235 THR A CA 1
ATOM 2003 C C . THR A 1 235 ? -19.799 9.103 4.570 1.00 64.69 235 THR A C 1
ATOM 2005 O O . THR A 1 235 ? -19.908 10.317 4.728 1.00 64.69 235 THR A O 1
ATOM 2008 N N . ASN A 1 236 ? -20.739 8.376 3.950 1.00 54.59 236 ASN A N 1
ATOM 2009 C CA . ASN A 1 236 ? -21.945 8.918 3.338 1.00 54.59 236 ASN A CA 1
ATOM 2010 C C . ASN A 1 236 ? -23.192 8.371 4.047 1.00 54.59 236 ASN A C 1
ATOM 2012 O O . ASN A 1 236 ? -23.543 7.203 3.920 1.00 54.59 236 ASN A O 1
ATOM 2016 N N . ASN A 1 237 ? -23.961 9.235 4.714 1.00 46.97 237 ASN A N 1
ATOM 2017 C CA . ASN A 1 237 ? -25.255 8.880 5.325 1.00 46.97 237 ASN A CA 1
ATOM 2018 C C . ASN A 1 237 ? -26.341 8.403 4.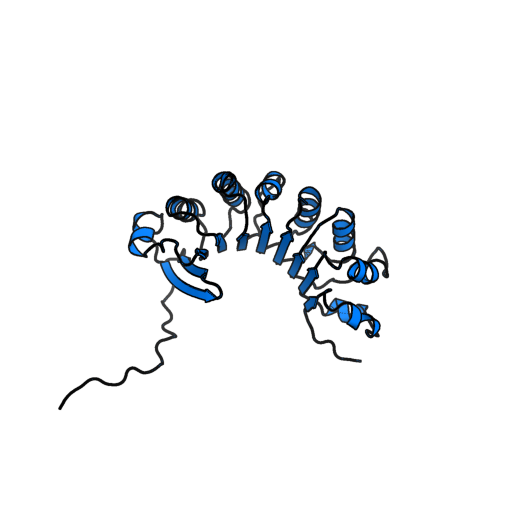326 1.00 46.97 237 ASN A C 1
ATOM 2020 O O . ASN A 1 237 ? -27.498 8.252 4.704 1.00 46.97 237 ASN A O 1
ATOM 2024 N N . ASN A 1 238 ? -25.986 8.127 3.068 1.00 36.72 238 ASN A N 1
ATOM 2025 C CA . ASN A 1 238 ? -26.868 7.618 2.032 1.00 36.72 238 ASN A CA 1
ATOM 2026 C C . ASN A 1 238 ? -26.321 6.297 1.476 1.00 36.72 238 ASN A C 1
ATOM 2028 O O . ASN A 1 238 ? -25.415 6.304 0.650 1.00 36.72 238 ASN A O 1
ATOM 2032 N N . ILE A 1 239 ? -26.922 5.184 1.913 1.00 42.50 239 ILE A N 1
ATOM 2033 C CA . ILE A 1 239 ? -27.531 4.119 1.086 1.00 42.50 239 ILE A CA 1
ATOM 2034 C C . ILE A 1 239 ? -27.554 2.792 1.866 1.00 42.50 239 ILE A C 1
ATOM 2036 O O . ILE A 1 239 ? -26.534 2.227 2.243 1.00 42.50 239 ILE A O 1
ATOM 2040 N N . VAL A 1 240 ? -28.791 2.342 2.096 1.00 39.00 240 VAL A N 1
ATOM 2041 C CA . VAL A 1 240 ? -29.312 0.967 2.057 1.00 39.00 240 VAL A CA 1
ATOM 2042 C C . VAL A 1 240 ? -28.282 -0.156 2.220 1.00 39.00 240 VAL A C 1
ATOM 2044 O O . VAL A 1 240 ? -27.571 -0.519 1.288 1.00 39.00 240 VAL A O 1
ATOM 2047 N N . LEU A 1 241 ? -28.338 -0.803 3.386 1.00 35.88 241 LEU A N 1
ATOM 2048 C CA . LEU A 1 241 ? -27.868 -2.171 3.595 1.00 35.88 241 LEU A CA 1
ATOM 2049 C C . LEU A 1 241 ? -28.510 -3.088 2.543 1.00 35.88 241 LEU A C 1
ATOM 2051 O O . LEU A 1 241 ? -29.671 -3.489 2.683 1.00 35.88 241 LEU A O 1
ATOM 2055 N N . SER A 1 242 ? -27.776 -3.437 1.489 1.00 36.88 242 SER A N 1
ATOM 2056 C CA . SER A 1 242 ? -28.169 -4.538 0.621 1.00 36.88 242 SER A CA 1
ATOM 2057 C C . SER A 1 242 ? -28.031 -5.836 1.417 1.00 36.88 242 SER A C 1
ATOM 2059 O O . SER A 1 242 ? -26.953 -6.373 1.656 1.00 36.88 242 SER A O 1
ATOM 2061 N N . ARG A 1 243 ? -29.182 -6.342 1.864 1.00 40.62 243 ARG A N 1
ATOM 2062 C CA . ARG A 1 243 ? -29.364 -7.723 2.308 1.00 40.62 243 ARG A CA 1
ATOM 2063 C C . ARG A 1 243 ? -29.075 -8.667 1.141 1.00 40.62 243 ARG A C 1
ATOM 2065 O O . ARG A 1 243 ? -30.016 -9.106 0.494 1.00 40.62 243 ARG A O 1
ATOM 2072 N N . HIS A 1 244 ? -27.826 -9.017 0.882 1.00 37.19 244 HIS A N 1
ATOM 2073 C CA . HIS A 1 244 ? -27.472 -10.193 0.085 1.00 37.19 244 HIS A CA 1
ATOM 2074 C C . HIS A 1 244 ? -26.319 -10.905 0.786 1.00 37.19 244 HIS A C 1
ATOM 2076 O O . HIS A 1 244 ? -25.164 -10.609 0.534 1.00 37.19 244 HIS A O 1
ATOM 2082 N N . ASP A 1 245 ? -26.693 -11.725 1.775 1.00 33.16 245 ASP A N 1
ATOM 2083 C CA . ASP A 1 245 ? -26.067 -13.011 2.136 1.00 33.16 245 ASP A CA 1
ATOM 2084 C C . ASP A 1 245 ? -26.829 -13.650 3.319 1.00 33.16 245 ASP A C 1
ATOM 2086 O O . ASP A 1 245 ? -26.275 -14.089 4.323 1.00 33.16 245 ASP A O 1
ATOM 2090 N N . GLN A 1 246 ? -28.163 -13.702 3.210 1.00 33.09 246 GLN A N 1
ATOM 2091 C CA . GLN A 1 246 ? -29.010 -14.556 4.052 1.00 33.09 246 GLN A CA 1
ATOM 2092 C C . GLN A 1 246 ? -29.767 -15.557 3.182 1.00 33.09 246 GLN A C 1
ATOM 2094 O O . GLN A 1 246 ? -30.991 -15.600 3.167 1.00 33.09 246 GLN A O 1
ATOM 2099 N N . HIS A 1 247 ? -29.034 -16.401 2.462 1.00 33.00 247 HIS A N 1
ATOM 2100 C CA . HIS A 1 247 ? -29.589 -17.644 1.942 1.00 33.00 247 HIS A CA 1
ATOM 2101 C C . HIS A 1 247 ? -28.572 -18.775 2.058 1.00 33.00 247 HIS A C 1
ATOM 2103 O O . HIS A 1 247 ? -28.027 -19.239 1.073 1.00 33.00 247 HIS A O 1
ATOM 2109 N N . HIS A 1 248 ? -28.399 -19.281 3.280 1.00 30.77 248 HIS A N 1
ATOM 2110 C CA . HIS A 1 248 ? -28.282 -20.721 3.500 1.00 30.77 248 HIS A CA 1
ATOM 2111 C C . HIS A 1 248 ? -28.945 -21.104 4.833 1.00 30.77 248 HIS A C 1
ATOM 2113 O O . HIS A 1 248 ? -28.362 -21.037 5.906 1.00 30.77 248 HIS A O 1
ATOM 2119 N N . ARG A 1 249 ? -30.230 -21.459 4.700 1.00 29.55 249 ARG A N 1
ATOM 2120 C CA . ARG A 1 249 ? -31.020 -22.413 5.500 1.00 29.55 249 ARG A CA 1
ATOM 2121 C C . ARG A 1 249 ? -30.787 -22.452 7.021 1.00 29.55 249 ARG A C 1
ATOM 2123 O O . ARG A 1 249 ? -30.055 -23.295 7.523 1.00 29.55 249 ARG A O 1
ATOM 2130 N N . VAL A 1 250 ? -31.634 -21.714 7.740 1.00 30.25 250 VAL A N 1
ATOM 2131 C CA . VAL A 1 250 ? -32.294 -22.228 8.951 1.00 30.25 250 VAL A CA 1
ATOM 2132 C C . VAL A 1 250 ? -33.788 -22.361 8.633 1.00 30.25 250 VAL A C 1
ATOM 2134 O O . VAL A 1 250 ? -34.487 -21.374 8.430 1.00 30.25 250 VAL A O 1
ATOM 2137 N N . LYS A 1 251 ? -34.247 -23.606 8.518 1.00 31.02 251 LYS A N 1
ATOM 2138 C CA . LYS A 1 251 ? -35.640 -24.082 8.583 1.00 31.02 251 LYS A CA 1
ATOM 2139 C C . LYS A 1 251 ? -35.519 -25.388 9.380 1.00 31.02 251 LYS A C 1
ATOM 2141 O O . LYS A 1 251 ? -34.727 -26.225 8.968 1.00 31.02 251 LYS A O 1
ATOM 2146 N N . ASN A 1 252 ? -36.154 -25.643 10.517 1.00 27.23 252 ASN A N 1
ATOM 2147 C CA . ASN A 1 252 ? -37.308 -25.052 11.182 1.00 27.23 252 ASN A CA 1
ATOM 2148 C C . ASN A 1 252 ? -37.182 -25.316 12.702 1.00 27.23 252 ASN A C 1
ATOM 2150 O O . ASN A 1 252 ? -36.805 -26.418 13.089 1.00 27.23 252 ASN A O 1
ATOM 2154 N N . CYS A 1 253 ? -37.578 -24.358 13.542 1.00 29.80 253 CYS A N 1
ATOM 2155 C CA . CYS A 1 253 ? -38.372 -24.659 14.746 1.00 29.80 253 CYS A CA 1
ATOM 2156 C C . CYS A 1 253 ? -39.840 -24.773 14.259 1.00 29.80 253 CYS A C 1
ATOM 2158 O O . CYS A 1 253 ? -40.181 -24.111 13.283 1.00 29.80 253 CYS A O 1
ATOM 2160 N N . SER A 1 254 ? -40.775 -25.554 14.799 1.00 27.61 254 SER A N 1
ATOM 2161 C CA . SER A 1 254 ? -40.967 -26.048 16.165 1.00 27.61 254 SER A CA 1
ATOM 2162 C C . SER A 1 254 ? -42.224 -26.947 16.207 1.00 27.61 254 SER A C 1
ATOM 2164 O O . SER A 1 254 ? -43.151 -26.694 15.446 1.00 27.61 254 SER A O 1
ATOM 2166 N N . ILE A 1 255 ? -42.252 -27.874 17.176 1.00 33.09 255 ILE A N 1
ATOM 2167 C CA . ILE A 1 255 ? -43.405 -28.342 17.984 1.00 33.09 255 ILE A CA 1
ATOM 2168 C C . ILE A 1 255 ? -44.564 -29.077 17.270 1.00 33.09 255 ILE A C 1
ATOM 2170 O O . ILE A 1 255 ? -45.405 -28.462 16.618 1.00 33.09 255 ILE A O 1
ATOM 2174 N N . GLN A 1 256 ? -44.675 -30.379 17.559 1.00 33.09 256 GLN A N 1
ATOM 2175 C CA . GLN A 1 256 ? -45.766 -30.954 18.367 1.00 33.09 256 GLN A CA 1
ATOM 2176 C C . GLN A 1 256 ? -45.148 -31.852 19.439 1.00 33.09 256 GLN A C 1
ATOM 2178 O O . GLN A 1 256 ? -44.100 -32.466 19.132 1.00 33.09 256 GLN A O 1
#